Protein AF-A0A9W8HUB6-F1 (afdb_monomer_lite)

pLDDT: mean 90.59, std 8.04, range [47.66, 97.69]

Radius of gyration: 18.08 Å; chains: 1; bounding box: 46×39×50 Å

Structure (mmCIF, N/CA/C/O backbone):
data_AF-A0A9W8HUB6-F1
#
_entry.id   AF-A0A9W8HUB6-F1
#
loop_
_atom_site.group_PDB
_atom_site.id
_atom_site.type_symbol
_atom_site.label_atom_id
_atom_site.label_alt_id
_atom_site.label_comp_id
_atom_site.label_asym_id
_atom_site.label_entity_id
_atom_site.label_seq_id
_atom_site.pdbx_PDB_ins_code
_atom_site.Cartn_x
_atom_site.Cartn_y
_atom_site.Cartn_z
_atom_site.occupancy
_atom_site.B_iso_or_equiv
_atom_site.auth_seq_id
_atom_site.auth_comp_id
_atom_site.auth_asym_id
_atom_site.auth_atom_id
_atom_site.pdbx_PDB_model_num
ATOM 1 N N . TYR A 1 1 ? 7.798 -10.986 16.183 1.00 73.56 1 TYR A N 1
ATOM 2 C CA . TYR A 1 1 ? 7.256 -10.797 14.819 1.00 73.56 1 TYR A CA 1
ATOM 3 C C . TYR A 1 1 ? 7.793 -9.556 14.089 1.00 73.56 1 TYR A C 1
ATOM 5 O O . TYR A 1 1 ? 7.912 -9.627 12.879 1.00 73.56 1 TYR A O 1
ATOM 13 N N . ARG A 1 2 ? 8.156 -8.438 14.753 1.00 76.06 2 ARG A N 1
ATOM 14 C CA . ARG A 1 2 ? 8.557 -7.182 14.063 1.00 76.06 2 ARG A CA 1
ATOM 15 C C . ARG A 1 2 ? 9.687 -7.324 13.027 1.00 76.06 2 ARG A C 1
ATOM 17 O O . ARG A 1 2 ? 9.605 -6.730 11.964 1.00 76.06 2 ARG A O 1
ATOM 24 N N . LYS A 1 3 ? 10.697 -8.165 13.288 1.00 76.62 3 LYS A N 1
ATOM 25 C CA . LYS A 1 3 ? 11.787 -8.468 12.331 1.00 76.62 3 LYS A CA 1
ATOM 26 C C . LYS A 1 3 ? 11.320 -9.206 11.061 1.00 76.62 3 LYS A C 1
ATOM 28 O O . LYS A 1 3 ? 12.060 -9.253 10.089 1.00 76.62 3 LYS A O 1
ATOM 33 N N . LEU A 1 4 ? 10.117 -9.785 11.085 1.00 76.50 4 LEU A N 1
ATOM 34 C CA . LEU A 1 4 ? 9.505 -10.508 9.967 1.00 76.50 4 LEU A CA 1
ATOM 35 C C . LEU A 1 4 ? 8.648 -9.588 9.086 1.00 76.50 4 LEU A C 1
ATOM 37 O O . LEU A 1 4 ? 8.152 -10.029 8.053 1.00 76.50 4 LEU A O 1
ATOM 41 N N . LEU A 1 5 ? 8.432 -8.330 9.494 1.00 81.75 5 LEU A N 1
ATOM 42 C CA . LEU A 1 5 ? 7.586 -7.415 8.740 1.00 81.75 5 LEU A CA 1
ATOM 43 C C . LEU A 1 5 ? 8.321 -6.929 7.483 1.00 81.75 5 LEU A C 1
ATOM 45 O O . LEU A 1 5 ? 9.473 -6.499 7.565 1.00 81.75 5 LEU A O 1
ATOM 49 N N . PRO A 1 6 ? 7.668 -6.979 6.313 1.00 77.75 6 PRO A N 1
ATOM 50 C CA . PRO A 1 6 ? 8.314 -6.692 5.039 1.00 77.75 6 PRO A CA 1
ATOM 51 C C . PRO A 1 6 ? 8.510 -5.176 4.824 1.00 77.75 6 PRO A C 1
ATOM 53 O O . PRO A 1 6 ? 9.382 -4.787 4.048 1.00 77.75 6 PRO A O 1
ATOM 56 N N . SER A 1 7 ? 7.765 -4.328 5.541 1.00 80.88 7 SER A N 1
ATOM 57 C CA . SER A 1 7 ? 7.904 -2.867 5.554 1.00 80.88 7 SER A CA 1
ATOM 58 C C . SER A 1 7 ? 7.674 -2.313 6.965 1.00 80.88 7 SER A C 1
ATOM 60 O O . SER A 1 7 ? 7.075 -2.988 7.806 1.00 80.88 7 SER A O 1
ATOM 62 N N . ARG A 1 8 ? 8.145 -1.087 7.222 1.00 82.69 8 ARG A N 1
ATOM 63 C CA . ARG A 1 8 ? 7.892 -0.364 8.476 1.00 82.69 8 ARG A CA 1
ATOM 64 C C . ARG A 1 8 ? 6.574 0.391 8.357 1.00 82.69 8 ARG A C 1
ATOM 66 O O . ARG A 1 8 ? 6.427 1.221 7.468 1.00 82.69 8 ARG A O 1
ATOM 73 N N . SER A 1 9 ? 5.641 0.113 9.259 1.00 89.12 9 SER A N 1
ATOM 74 C CA . SER A 1 9 ? 4.347 0.792 9.316 1.00 89.12 9 SER A CA 1
ATOM 75 C C . SER A 1 9 ? 3.870 0.830 10.756 1.00 89.12 9 SER A C 1
ATOM 77 O O . SER A 1 9 ? 3.572 -0.208 11.351 1.00 89.12 9 SER A O 1
ATOM 79 N N . THR A 1 10 ? 3.769 2.031 11.320 1.00 87.88 10 THR A N 1
ATOM 80 C CA . THR A 1 10 ? 3.303 2.185 12.703 1.00 87.88 10 THR A CA 1
ATOM 81 C C . THR A 1 10 ? 1.833 1.807 12.836 1.00 87.88 10 THR A C 1
ATOM 83 O O . THR A 1 10 ? 1.423 1.233 13.847 1.00 87.88 10 THR A O 1
ATOM 86 N N . PHE A 1 11 ? 1.049 2.087 11.796 1.00 89.62 11 PHE A N 1
ATOM 87 C CA . PHE A 1 11 ? -0.345 1.701 11.676 1.00 89.62 11 PHE A CA 1
ATOM 88 C C . PHE A 1 11 ? -0.522 0.182 11.714 1.00 89.62 11 PHE A C 1
ATOM 90 O O . PHE A 1 11 ? -1.266 -0.340 12.551 1.00 89.62 11 PHE A O 1
ATOM 97 N N . VAL A 1 12 ? 0.177 -0.537 10.829 1.00 92.19 12 VAL A N 1
ATOM 98 C CA . VAL A 1 12 ? 0.027 -1.990 10.731 1.00 92.19 12 VAL A CA 1
ATOM 99 C C . VAL A 1 12 ? 0.597 -2.681 11.964 1.00 92.19 12 VAL A C 1
ATOM 101 O O . VAL A 1 12 ? -0.049 -3.585 12.487 1.00 92.19 12 VAL A O 1
ATOM 104 N N . GLU A 1 13 ? 1.747 -2.241 12.480 1.00 92.06 13 GLU A N 1
ATOM 105 C CA . GLU A 1 13 ? 2.356 -2.823 13.683 1.00 92.06 13 GLU A CA 1
ATOM 106 C C . GLU A 1 13 ? 1.408 -2.796 14.884 1.00 92.06 13 GLU A C 1
ATOM 108 O O . GLU A 1 13 ? 1.213 -3.824 15.533 1.00 92.06 13 GLU A O 1
ATOM 113 N N . LYS A 1 14 ? 0.755 -1.656 15.144 1.00 90.56 14 LYS A N 1
ATOM 114 C CA . LYS A 1 14 ? -0.224 -1.535 16.235 1.00 90.56 14 LYS A CA 1
ATOM 115 C C . LYS A 1 14 ? -1.428 -2.450 16.036 1.00 90.56 14 LYS A C 1
ATOM 117 O O . LYS A 1 14 ? -1.929 -3.021 17.000 1.00 90.56 14 LYS A O 1
ATOM 122 N N . LYS A 1 15 ? -1.915 -2.588 14.799 1.00 92.12 15 LYS A N 1
ATOM 123 C CA . LYS A 1 15 ? -3.046 -3.475 14.497 1.00 92.12 15 LYS A CA 1
ATOM 124 C C . LYS A 1 15 ? -2.674 -4.947 14.621 1.00 92.12 15 LYS A C 1
ATOM 126 O O . LYS A 1 15 ? -3.447 -5.692 15.207 1.00 92.12 15 LYS A O 1
ATOM 131 N N . ILE A 1 16 ? -1.502 -5.353 14.132 1.00 93.69 16 ILE A N 1
ATOM 132 C CA . ILE A 1 16 ? -0.993 -6.718 14.323 1.00 93.69 16 ILE A CA 1
ATOM 133 C C . ILE A 1 16 ? -0.873 -7.011 15.815 1.00 93.69 16 ILE A C 1
ATOM 135 O O . ILE A 1 16 ? -1.347 -8.048 16.259 1.00 93.69 16 ILE A O 1
ATOM 139 N N . GLN A 1 17 ? -0.295 -6.089 16.591 1.00 92.44 17 GLN A N 1
ATOM 140 C CA . GLN A 1 17 ? -0.172 -6.256 18.034 1.00 92.44 17 GLN A CA 1
ATOM 141 C C . GLN A 1 17 ? -1.533 -6.517 18.694 1.00 92.44 17 GLN A C 1
ATOM 143 O O . GLN A 1 17 ? -1.672 -7.519 19.382 1.00 92.44 17 GLN A O 1
ATOM 148 N N . ARG A 1 18 ? -2.548 -5.697 18.396 1.00 91.88 18 ARG A N 1
ATOM 149 C CA . ARG A 1 18 ? -3.913 -5.904 18.908 1.00 91.88 18 ARG A CA 1
ATOM 150 C C . ARG A 1 18 ? -4.499 -7.254 18.525 1.00 91.88 18 ARG A C 1
ATOM 152 O O . ARG A 1 18 ? -5.070 -7.926 19.367 1.00 91.88 18 ARG A O 1
ATOM 159 N N . VAL A 1 19 ? -4.349 -7.659 17.263 1.00 93.62 19 VAL A N 1
ATOM 160 C CA . VAL A 1 19 ? -4.853 -8.955 16.781 1.00 93.62 19 VAL A CA 1
ATOM 161 C C . VAL A 1 19 ? -4.213 -10.114 17.548 1.00 93.62 19 VAL A C 1
ATOM 163 O O . VAL A 1 19 ? -4.898 -11.080 17.863 1.00 93.62 19 VAL A O 1
ATOM 166 N N . LEU A 1 20 ? -2.918 -10.013 17.856 1.00 92.88 20 LEU A N 1
ATOM 167 C CA . LEU A 1 20 ? -2.175 -11.037 18.594 1.00 92.88 20 LEU A CA 1
ATOM 168 C C . LEU A 1 20 ? -2.447 -11.029 20.106 1.00 92.88 20 LEU A C 1
ATOM 170 O O . LEU A 1 20 ? -2.190 -12.036 20.754 1.00 92.88 20 LEU A O 1
ATOM 174 N N . GLU A 1 21 ? -2.934 -9.919 20.666 1.00 93.69 21 GLU A N 1
ATOM 175 C CA . GLU A 1 21 ? -3.324 -9.808 22.081 1.00 93.69 21 GLU A CA 1
ATOM 176 C C . GLU A 1 21 ? -4.659 -10.516 22.381 1.00 93.69 21 GLU A C 1
ATOM 178 O O . GLU A 1 21 ? -4.946 -10.819 23.537 1.00 93.69 21 GLU A O 1
ATOM 183 N N . HIS A 1 22 ? -5.473 -10.815 21.363 1.00 92.81 22 HIS A N 1
ATOM 184 C CA . HIS A 1 22 ? -6.689 -11.611 21.530 1.00 92.81 22 HIS A CA 1
ATOM 185 C C . HIS A 1 22 ? -6.366 -13.102 21.731 1.00 92.81 22 HIS A C 1
ATOM 187 O O . HIS A 1 22 ? -5.559 -13.664 20.994 1.00 92.81 22 HIS A O 1
ATOM 193 N N . GLU A 1 23 ? -7.081 -13.775 22.644 1.00 91.12 23 GLU A N 1
ATOM 194 C CA . GLU A 1 23 ? -6.945 -15.228 22.890 1.00 91.12 23 GLU A CA 1
ATOM 195 C C . GLU A 1 23 ? -7.109 -16.072 21.616 1.00 91.12 23 GLU A C 1
ATOM 197 O O . GLU A 1 23 ? -6.460 -17.103 21.446 1.00 91.12 23 GLU A O 1
ATOM 202 N N . LYS A 1 24 ? -7.978 -15.620 20.702 1.00 93.56 24 LYS A N 1
ATOM 203 C CA . LYS A 1 24 ? -8.189 -16.206 19.375 1.00 93.56 24 LYS A CA 1
ATOM 204 C C . LYS A 1 24 ? -7.923 -15.143 18.305 1.00 93.56 24 LYS A C 1
ATOM 206 O O . LYS A 1 24 ? -8.837 -14.386 17.972 1.00 93.56 24 LYS A O 1
ATOM 211 N N . PRO A 1 25 ? -6.695 -15.066 17.765 1.00 92.56 25 PRO A N 1
ATOM 212 C CA . PRO A 1 25 ? -6.349 -14.078 16.751 1.00 92.56 25 PRO A CA 1
ATOM 213 C C . PRO A 1 25 ? -7.180 -14.233 15.470 1.00 92.56 25 PRO A C 1
ATOM 215 O O . PRO A 1 25 ? -7.282 -15.328 14.911 1.00 92.56 25 PRO A O 1
ATOM 218 N N . ASP A 1 26 ? -7.717 -13.126 14.949 1.00 94.50 26 ASP A N 1
ATOM 219 C CA . ASP A 1 26 ? -8.364 -13.102 13.632 1.00 94.50 26 ASP A CA 1
ATOM 220 C C . ASP A 1 26 ? -7.307 -13.249 12.521 1.00 94.50 26 ASP A C 1
ATOM 222 O O . ASP A 1 26 ? -6.658 -12.292 12.080 1.00 94.50 26 ASP A O 1
ATOM 226 N N . VAL A 1 27 ? -7.148 -14.483 12.040 1.00 94.44 27 VAL A N 1
ATOM 227 C CA . VAL A 1 27 ? -6.202 -14.837 10.974 1.00 94.44 27 VAL A CA 1
ATOM 228 C C . VAL A 1 27 ? -6.538 -14.133 9.655 1.00 94.44 27 VAL A C 1
ATOM 230 O O . VAL A 1 27 ? -5.633 -13.804 8.886 1.00 94.44 27 VAL A O 1
ATOM 233 N N . VAL A 1 28 ? -7.814 -13.860 9.372 1.00 94.44 28 VAL A N 1
ATOM 234 C CA . VAL A 1 28 ? -8.232 -13.172 8.141 1.00 94.44 28 VAL A CA 1
ATOM 235 C C . VAL A 1 28 ? -7.820 -11.704 8.196 1.00 94.44 28 VAL A C 1
ATOM 237 O O . VAL A 1 28 ? -7.308 -11.155 7.214 1.00 94.44 28 VAL A O 1
ATOM 240 N N . GLN A 1 29 ? -7.994 -11.051 9.345 1.00 94.25 29 GLN A N 1
ATOM 241 C CA . GLN A 1 29 ? -7.474 -9.703 9.567 1.00 94.25 29 GLN A CA 1
ATOM 242 C C . GLN A 1 29 ? -5.944 -9.672 9.500 1.00 94.25 29 GLN A C 1
ATOM 244 O O . GLN A 1 29 ? -5.388 -8.791 8.840 1.00 94.25 29 GLN A O 1
ATOM 249 N N . LEU A 1 30 ? -5.261 -10.661 10.085 1.00 94.25 30 LEU A N 1
ATOM 250 C CA . LEU A 1 30 ? -3.803 -10.766 10.016 1.00 94.25 30 LEU A CA 1
ATOM 251 C C . LEU A 1 30 ? -3.301 -10.923 8.572 1.00 94.25 30 LEU A C 1
ATOM 253 O O . LEU A 1 30 ? -2.368 -10.228 8.172 1.00 94.25 30 LEU A O 1
ATOM 257 N N . ARG A 1 31 ? -3.953 -11.759 7.752 1.00 94.12 31 ARG A N 1
ATOM 258 C CA . ARG A 1 31 ? -3.634 -11.902 6.318 1.00 94.12 31 ARG A CA 1
ATOM 259 C C . ARG A 1 31 ? -3.791 -10.581 5.563 1.00 94.12 31 ARG A C 1
ATOM 261 O O . ARG A 1 31 ? -2.918 -10.234 4.771 1.00 94.12 31 ARG A O 1
ATOM 268 N N . ARG A 1 32 ? -4.855 -9.814 5.835 1.00 95.25 32 ARG A N 1
ATOM 269 C CA . ARG A 1 32 ? -5.058 -8.476 5.243 1.00 95.25 32 ARG A CA 1
ATOM 270 C C . ARG A 1 32 ? -3.952 -7.497 5.640 1.00 95.25 32 ARG A C 1
ATOM 272 O O . ARG A 1 32 ? -3.461 -6.765 4.784 1.00 95.25 32 ARG A O 1
ATOM 279 N N . LEU A 1 33 ? -3.535 -7.509 6.907 1.00 95.25 33 LEU A N 1
ATOM 280 C CA . LEU A 1 33 ? -2.438 -6.676 7.415 1.00 95.25 33 LEU A CA 1
ATOM 281 C C . LEU A 1 33 ? -1.093 -7.041 6.768 1.00 95.25 33 LEU A C 1
ATOM 283 O O . LEU A 1 33 ? -0.350 -6.152 6.358 1.00 95.25 33 LEU A O 1
ATOM 287 N N . LEU A 1 34 ? -0.796 -8.335 6.622 1.00 94.19 34 LEU A N 1
ATOM 288 C CA . LEU A 1 34 ? 0.416 -8.800 5.940 1.00 94.19 34 LEU A CA 1
ATOM 289 C C . LEU A 1 34 ? 0.415 -8.412 4.459 1.00 94.19 34 LEU A C 1
ATOM 291 O O . LEU A 1 34 ? 1.407 -7.880 3.964 1.00 94.19 34 LEU A O 1
ATOM 295 N N . TYR A 1 35 ? -0.711 -8.608 3.770 1.00 95.88 35 TYR A N 1
ATOM 296 C CA . TYR A 1 35 ? -0.849 -8.210 2.371 1.00 95.88 35 TYR A CA 1
ATOM 297 C C . TYR A 1 35 ? -0.659 -6.701 2.178 1.00 95.88 35 TYR A C 1
ATOM 299 O O . TYR A 1 35 ? 0.079 -6.284 1.286 1.00 95.88 35 TYR A O 1
ATOM 307 N N . LEU A 1 36 ? -1.234 -5.882 3.066 1.00 96.25 36 LEU A N 1
ATOM 308 C CA . LEU A 1 36 ? -1.017 -4.436 3.088 1.00 96.25 36 LEU A CA 1
ATOM 309 C C . LEU A 1 36 ? 0.477 -4.086 3.199 1.00 96.25 36 LEU A C 1
ATOM 311 O O . LEU A 1 36 ? 0.961 -3.259 2.428 1.00 96.25 36 LEU A O 1
ATOM 315 N N . LEU A 1 37 ? 1.234 -4.745 4.082 1.00 95.31 37 LEU A N 1
ATOM 316 C CA . LEU A 1 37 ? 2.677 -4.500 4.200 1.00 95.31 37 LEU A CA 1
ATOM 317 C C . LEU A 1 37 ? 3.456 -4.890 2.939 1.00 95.31 37 LEU A C 1
ATOM 319 O O . LEU A 1 37 ? 4.424 -4.207 2.606 1.00 95.31 37 LEU A O 1
ATOM 323 N N . TYR A 1 38 ? 3.055 -5.946 2.226 1.00 96.12 38 TYR A N 1
ATOM 324 C CA . TYR A 1 38 ? 3.683 -6.300 0.949 1.00 96.12 38 TYR A CA 1
ATOM 325 C C . TYR A 1 38 ? 3.422 -5.243 -0.127 1.00 96.12 38 TYR A C 1
ATOM 327 O O . TYR A 1 38 ? 4.356 -4.851 -0.828 1.00 96.12 38 TYR A O 1
ATOM 335 N N . LEU A 1 39 ? 2.201 -4.704 -0.209 1.00 96.62 39 LEU A N 1
ATOM 336 C CA . LEU A 1 39 ? 1.903 -3.587 -1.111 1.00 96.62 39 LEU A CA 1
ATOM 337 C C . LEU A 1 39 ? 2.713 -2.334 -0.746 1.00 96.62 39 LEU A C 1
ATOM 339 O O . LEU A 1 39 ? 3.306 -1.712 -1.623 1.00 96.62 39 LEU A O 1
ATOM 343 N N . MET A 1 40 ? 2.804 -1.996 0.545 1.00 95.44 40 MET A N 1
ATOM 344 C CA . MET A 1 40 ? 3.612 -0.868 1.033 1.00 95.44 40 MET A CA 1
ATOM 345 C C . MET A 1 40 ? 5.117 -1.081 0.852 1.00 95.44 40 MET A C 1
ATOM 347 O O . MET A 1 40 ? 5.875 -0.123 0.767 1.00 95.44 40 MET A O 1
ATOM 351 N N . LYS A 1 41 ? 5.590 -2.326 0.802 1.00 94.94 41 LYS A N 1
ATOM 352 C CA . LYS A 1 41 ? 6.977 -2.609 0.429 1.00 94.94 41 LYS A CA 1
ATOM 353 C C . LYS A 1 41 ? 7.195 -2.371 -1.059 1.00 94.94 41 LYS A C 1
ATOM 355 O O . LYS A 1 41 ? 8.181 -1.750 -1.444 1.00 94.94 41 LYS A O 1
ATOM 360 N N . PHE A 1 42 ? 6.266 -2.836 -1.890 1.00 96.19 42 PHE A N 1
ATOM 361 C CA . PHE A 1 42 ? 6.335 -2.673 -3.338 1.00 96.19 42 PHE A CA 1
ATOM 362 C C . PHE A 1 42 ? 6.338 -1.190 -3.763 1.00 96.19 42 PHE A C 1
ATOM 364 O O . PHE A 1 42 ? 7.046 -0.811 -4.704 1.00 96.19 42 PHE A O 1
ATOM 371 N N . THR A 1 43 ? 5.624 -0.314 -3.039 1.00 94.75 43 THR A N 1
ATOM 372 C CA . THR A 1 43 ? 5.654 1.139 -3.304 1.00 94.75 43 THR A CA 1
ATOM 373 C C . THR A 1 43 ? 7.063 1.723 -3.176 1.00 94.75 43 THR A C 1
ATOM 375 O O . THR A 1 43 ? 7.435 2.549 -4.010 1.00 94.75 43 THR A O 1
ATOM 378 N N . VAL A 1 44 ? 7.862 1.265 -2.206 1.00 93.25 44 VAL A N 1
ATOM 379 C CA . VAL A 1 44 ? 9.203 1.800 -1.905 1.00 93.25 44 VAL A CA 1
ATOM 380 C C . VAL A 1 44 ? 10.356 1.028 -2.554 1.00 93.25 44 VAL A C 1
ATOM 382 O O . VAL A 1 44 ? 11.511 1.420 -2.396 1.00 93.25 44 VAL A O 1
ATOM 385 N N . LEU A 1 45 ? 10.079 -0.054 -3.294 1.00 94.38 45 LEU A N 1
ATOM 386 C CA . LEU A 1 45 ? 11.121 -0.752 -4.052 1.00 94.38 45 LEU A CA 1
ATOM 387 C C . LEU A 1 45 ? 11.802 0.201 -5.044 1.00 94.38 45 LEU A C 1
ATOM 389 O O . LEU A 1 45 ? 11.144 0.993 -5.730 1.00 94.38 45 LEU A O 1
ATOM 393 N N . SER A 1 46 ? 13.132 0.105 -5.104 1.00 93.44 46 SER A N 1
ATOM 394 C CA . SER A 1 46 ? 13.964 0.927 -5.978 1.00 93.44 46 SER A CA 1
ATOM 395 C C . SER A 1 46 ? 13.722 0.595 -7.450 1.00 93.44 46 SER A C 1
ATOM 397 O O . SER A 1 46 ? 13.312 -0.512 -7.790 1.00 93.44 46 SER A O 1
ATOM 399 N N . ARG A 1 47 ? 14.013 1.542 -8.349 1.00 91.25 47 ARG A N 1
ATOM 400 C CA . ARG A 1 47 ? 13.861 1.308 -9.794 1.00 91.25 47 ARG A CA 1
ATOM 401 C C . ARG A 1 47 ? 14.626 0.065 -10.278 1.00 91.25 47 ARG A C 1
ATOM 403 O O . ARG A 1 47 ? 13.978 -0.766 -10.904 1.00 91.25 47 ARG A O 1
ATOM 410 N N . PRO A 1 48 ? 15.910 -0.150 -9.919 1.00 92.69 48 PRO A N 1
ATOM 411 C CA . PRO A 1 48 ? 16.628 -1.353 -10.345 1.00 92.69 48 PRO A CA 1
ATOM 412 C C . PRO A 1 48 ? 15.969 -2.648 -9.863 1.00 92.69 48 PRO A C 1
ATOM 414 O O . PRO A 1 48 ? 15.940 -3.629 -10.586 1.00 92.69 48 PRO A O 1
ATOM 417 N N . ALA A 1 49 ? 15.383 -2.642 -8.659 1.00 94.06 49 ALA A N 1
ATOM 418 C CA . ALA A 1 49 ? 14.667 -3.800 -8.128 1.00 94.06 49 ALA A CA 1
ATOM 419 C C . ALA A 1 49 ? 13.434 -4.185 -8.947 1.00 94.06 49 ALA A C 1
ATOM 421 O O . ALA A 1 49 ? 13.024 -5.332 -8.891 1.00 94.06 49 ALA A O 1
ATOM 422 N N . ILE A 1 50 ? 12.811 -3.224 -9.627 1.00 95.69 50 ILE A N 1
ATOM 423 C CA . ILE A 1 50 ? 11.569 -3.438 -10.370 1.00 95.69 50 ILE A CA 1
ATOM 424 C C . ILE A 1 50 ? 11.863 -3.780 -11.828 1.00 95.69 50 ILE A C 1
ATOM 426 O O . ILE A 1 50 ? 11.072 -4.486 -12.436 1.00 95.69 50 ILE A O 1
ATOM 430 N N . GLN A 1 51 ? 12.991 -3.318 -12.380 1.00 95.56 51 GLN A N 1
ATOM 431 C CA . GLN A 1 51 ? 13.364 -3.549 -13.781 1.00 95.56 51 GLN A CA 1
ATOM 432 C C . GLN A 1 51 ? 13.493 -5.027 -14.146 1.00 95.56 51 GLN A C 1
ATOM 434 O O . GLN A 1 51 ? 13.318 -5.368 -15.315 1.00 95.56 51 GLN A O 1
ATOM 439 N N . ARG A 1 52 ? 13.750 -5.884 -13.155 1.00 94.56 52 ARG A N 1
ATOM 440 C CA . ARG A 1 52 ? 13.803 -7.337 -13.288 1.00 94.56 52 ARG A CA 1
ATOM 441 C C . ARG A 1 52 ? 12.771 -7.978 -12.378 1.00 94.56 52 ARG A C 1
ATOM 443 O O . ARG A 1 52 ? 12.648 -7.618 -11.205 1.00 94.56 52 ARG A O 1
ATOM 450 N N . ARG A 1 53 ? 12.031 -8.939 -12.924 1.00 94.00 53 ARG A N 1
ATOM 451 C CA . ARG A 1 53 ? 10.973 -9.646 -12.199 1.00 94.00 53 ARG A CA 1
ATOM 452 C C . ARG A 1 53 ? 11.557 -10.415 -11.019 1.00 94.00 53 ARG A C 1
ATOM 454 O O . ARG A 1 53 ? 11.069 -10.288 -9.902 1.00 94.00 53 ARG A O 1
ATOM 461 N N . GLU A 1 54 ? 12.630 -11.150 -11.253 1.00 93.94 54 GLU A N 1
ATOM 462 C CA . GLU A 1 54 ? 13.294 -12.021 -10.286 1.00 93.94 54 GLU A CA 1
ATOM 463 C C . GLU A 1 54 ? 13.794 -11.211 -9.081 1.00 93.94 54 GLU A C 1
ATOM 465 O O . GLU A 1 54 ? 13.437 -11.517 -7.941 1.00 93.94 54 GLU A O 1
ATOM 470 N N . ASP A 1 55 ? 14.494 -10.099 -9.339 1.00 94.44 55 ASP A N 1
ATOM 471 C CA . ASP A 1 55 ? 14.965 -9.172 -8.302 1.00 94.44 55 ASP A CA 1
ATOM 472 C C . ASP A 1 55 ? 13.803 -8.614 -7.470 1.00 94.44 55 ASP A C 1
ATOM 474 O O . ASP A 1 55 ? 13.913 -8.447 -6.249 1.00 94.44 55 ASP A O 1
ATOM 478 N N . CYS A 1 56 ? 12.679 -8.296 -8.120 1.00 94.56 56 CYS A N 1
ATOM 479 C CA . CYS A 1 56 ? 11.502 -7.777 -7.438 1.00 94.56 56 CYS A CA 1
ATOM 480 C C . CYS A 1 56 ? 10.886 -8.831 -6.513 1.00 94.56 56 CYS A C 1
ATOM 482 O O . CYS A 1 56 ? 10.562 -8.533 -5.357 1.00 94.56 56 CYS A O 1
ATOM 484 N N . LEU A 1 57 ? 10.716 -10.053 -7.019 1.00 94.75 57 LEU A N 1
ATOM 485 C CA . LEU A 1 57 ? 10.138 -11.181 -6.294 1.00 94.75 57 LEU A CA 1
ATOM 486 C C . LEU A 1 57 ? 10.972 -11.526 -5.057 1.00 94.75 57 LEU A C 1
ATOM 488 O O . LEU A 1 57 ? 10.427 -11.624 -3.953 1.00 94.75 57 LEU A O 1
ATOM 492 N N . GLU A 1 58 ? 12.293 -11.609 -5.217 1.00 93.94 58 GLU A N 1
ATOM 493 C CA . GLU A 1 58 ? 13.223 -11.855 -4.115 1.00 93.94 58 GLU A CA 1
ATOM 494 C C . GLU A 1 58 ? 13.140 -10.739 -3.063 1.00 93.94 58 GLU A C 1
ATOM 496 O O . GLU A 1 58 ? 13.001 -10.985 -1.856 1.00 93.94 58 GLU A O 1
ATOM 501 N N . LYS A 1 59 ? 13.146 -9.478 -3.512 1.00 93.75 59 LYS A N 1
ATOM 502 C CA . LYS A 1 59 ? 13.104 -8.326 -2.607 1.00 93.75 59 LYS A CA 1
ATOM 503 C C . LYS A 1 59 ? 11.802 -8.232 -1.839 1.00 93.75 59 LYS A C 1
ATOM 505 O O . LYS A 1 59 ? 11.850 -7.751 -0.706 1.00 93.75 59 LYS A O 1
ATOM 510 N N . LEU A 1 60 ? 10.666 -8.698 -2.365 1.00 92.12 60 LEU A N 1
ATOM 511 C CA . LEU A 1 60 ? 9.395 -8.692 -1.632 1.00 92.12 60 LEU A CA 1
ATOM 512 C C . LEU A 1 60 ? 9.435 -9.571 -0.373 1.00 92.12 60 LEU A C 1
ATOM 514 O O . LEU A 1 60 ? 8.858 -9.167 0.643 1.00 92.12 60 LEU A O 1
ATOM 518 N N . ARG A 1 61 ? 10.234 -10.650 -0.364 1.00 89.06 61 ARG A N 1
ATOM 519 C CA . ARG A 1 61 ? 10.384 -11.586 0.770 1.00 89.06 61 ARG A CA 1
ATOM 520 C C . ARG A 1 61 ? 9.034 -12.142 1.254 1.00 89.06 61 ARG A C 1
ATOM 522 O O . ARG A 1 61 ? 8.696 -12.045 2.435 1.00 89.06 61 ARG A O 1
ATOM 529 N N . CYS A 1 62 ? 8.242 -12.674 0.328 1.00 90.06 62 CYS A N 1
ATOM 530 C CA . CYS A 1 62 ? 6.978 -13.365 0.595 1.00 90.06 62 CYS A CA 1
ATOM 531 C C . CYS A 1 62 ? 6.893 -14.659 -0.215 1.00 90.06 62 CYS A C 1
ATOM 533 O O . CYS A 1 62 ? 7.859 -15.019 -0.884 1.00 90.06 62 CYS A O 1
ATOM 535 N N . SER A 1 63 ? 5.756 -15.361 -0.159 1.00 93.00 63 SER A N 1
ATOM 536 C CA . SER A 1 63 ? 5.572 -16.523 -1.030 1.00 93.00 63 SER A CA 1
ATOM 537 C C . SER A 1 63 ? 5.677 -16.103 -2.510 1.00 93.00 63 SER A C 1
ATOM 539 O O . SER A 1 63 ? 5.249 -14.985 -2.848 1.00 93.00 63 SER A O 1
ATOM 541 N N . PRO A 1 64 ? 6.238 -16.956 -3.387 1.00 93.88 64 PRO A N 1
ATOM 542 C CA . PRO A 1 64 ? 6.391 -16.653 -4.808 1.00 93.88 64 PRO A CA 1
ATOM 543 C C . PRO A 1 64 ? 5.071 -16.265 -5.475 1.00 93.88 64 PRO A C 1
ATOM 545 O O . PRO A 1 64 ? 5.039 -15.331 -6.267 1.00 93.88 64 PRO A O 1
ATOM 548 N N . GLU A 1 65 ? 3.964 -16.901 -5.095 1.00 95.19 65 GLU A N 1
ATOM 549 C CA . GLU A 1 65 ? 2.637 -16.657 -5.668 1.00 95.19 65 GLU A CA 1
ATOM 550 C C . GLU A 1 65 ? 2.134 -15.249 -5.332 1.00 95.19 65 GLU A C 1
ATOM 552 O O . GLU A 1 65 ? 1.595 -14.550 -6.190 1.00 95.19 65 GLU A O 1
ATOM 557 N N . VAL A 1 66 ? 2.339 -14.797 -4.090 1.00 95.44 66 VAL A N 1
ATOM 558 C CA . VAL A 1 66 ? 1.962 -13.440 -3.667 1.00 95.44 66 VAL A CA 1
ATOM 559 C C . VAL A 1 66 ? 2.858 -12.403 -4.338 1.00 95.44 66 VAL A C 1
ATOM 561 O O . VAL A 1 66 ? 2.350 -11.391 -4.823 1.00 95.44 66 VAL A O 1
ATOM 564 N N . ALA A 1 67 ? 4.170 -12.653 -4.395 1.00 96.12 67 ALA A N 1
ATOM 565 C CA . ALA A 1 67 ? 5.122 -11.753 -5.040 1.00 96.12 67 ALA A CA 1
ATOM 566 C C . ALA A 1 67 ? 4.788 -11.576 -6.524 1.00 96.12 67 ALA A C 1
ATOM 568 O O . ALA A 1 67 ? 4.664 -10.448 -7.006 1.00 96.12 67 ALA A O 1
ATOM 569 N N . GLN A 1 68 ? 4.557 -12.697 -7.206 1.00 96.31 68 GLN A N 1
ATOM 570 C CA . GLN A 1 68 ? 4.164 -12.755 -8.602 1.00 96.31 68 GLN A CA 1
ATOM 571 C C . GLN A 1 68 ? 2.884 -11.962 -8.853 1.00 96.31 68 GLN A C 1
ATOM 573 O O . GLN A 1 68 ? 2.842 -11.074 -9.698 1.00 96.31 68 GLN A O 1
ATOM 578 N N . ALA A 1 69 ? 1.852 -12.218 -8.051 1.00 97.12 69 ALA A N 1
ATOM 579 C CA . ALA A 1 69 ? 0.557 -11.585 -8.227 1.00 97.12 69 ALA A CA 1
ATOM 580 C C . ALA A 1 69 ? 0.550 -10.080 -7.891 1.00 97.12 69 ALA A C 1
ATOM 582 O O . ALA A 1 69 ? -0.345 -9.358 -8.338 1.00 97.12 69 ALA A O 1
ATOM 583 N N . ILE A 1 70 ? 1.494 -9.600 -7.073 1.00 97.50 70 ILE A N 1
ATOM 584 C CA . ILE A 1 70 ? 1.731 -8.164 -6.860 1.00 97.50 70 ILE A CA 1
ATOM 585 C C . ILE A 1 70 ? 2.448 -7.578 -8.078 1.00 97.50 70 ILE A C 1
ATOM 587 O O . ILE A 1 70 ? 2.004 -6.556 -8.600 1.00 97.50 70 ILE A O 1
ATOM 591 N N . PHE A 1 71 ? 3.513 -8.233 -8.546 1.00 97.12 71 PHE A N 1
ATOM 592 C CA . PHE A 1 71 ? 4.286 -7.788 -9.703 1.00 97.12 71 PHE A CA 1
ATOM 593 C C . PHE A 1 71 ? 3.401 -7.644 -10.946 1.00 97.12 71 PHE A C 1
ATOM 595 O O . PHE A 1 71 ? 3.305 -6.551 -11.493 1.00 97.12 71 PHE A O 1
ATOM 602 N N . ASP A 1 72 ? 2.649 -8.685 -11.306 1.00 96.50 72 ASP A N 1
ATOM 603 C CA . ASP A 1 72 ? 1.815 -8.700 -12.518 1.00 96.50 72 ASP A CA 1
ATOM 604 C C . ASP A 1 72 ? 0.702 -7.644 -12.517 1.00 96.50 72 ASP A C 1
ATOM 606 O O . ASP A 1 72 ? 0.233 -7.217 -13.568 1.00 96.50 72 ASP A O 1
ATOM 610 N N . ARG A 1 73 ? 0.243 -7.213 -11.335 1.00 96.75 73 ARG A N 1
ATOM 611 C CA . ARG A 1 73 ? -0.832 -6.213 -11.214 1.00 96.75 73 ARG A CA 1
ATOM 612 C C . ARG A 1 73 ? -0.339 -4.772 -11.226 1.00 96.75 73 ARG A C 1
ATOM 614 O O . ARG A 1 73 ? -1.112 -3.869 -11.583 1.00 96.75 73 ARG A O 1
ATOM 621 N N . PHE A 1 74 ? 0.885 -4.545 -10.751 1.00 97.62 74 PHE A N 1
ATOM 622 C CA . PHE A 1 74 ? 1.380 -3.208 -10.417 1.00 97.62 74 PHE A CA 1
ATOM 623 C C . PHE A 1 74 ? 2.705 -2.833 -11.102 1.00 97.62 74 PHE A C 1
ATOM 625 O O . PHE A 1 74 ? 3.126 -1.679 -10.980 1.00 97.62 74 PHE A O 1
ATOM 632 N N . ALA A 1 75 ? 3.327 -3.745 -11.847 1.00 97.00 75 ALA A N 1
ATOM 633 C CA . ALA A 1 75 ? 4.414 -3.464 -12.778 1.00 97.00 75 ALA A CA 1
ATOM 634 C C . ALA A 1 75 ? 3.939 -3.636 -14.227 1.00 97.00 75 ALA A C 1
ATOM 636 O O . ALA A 1 75 ? 3.065 -4.446 -14.521 1.00 97.00 75 ALA A O 1
ATOM 637 N N . GLU A 1 76 ? 4.530 -2.868 -15.135 1.00 96.38 76 GLU A N 1
ATOM 638 C CA . GLU A 1 76 ? 4.274 -2.943 -16.573 1.00 96.38 76 GLU A CA 1
ATOM 639 C C . GLU A 1 76 ? 5.600 -3.062 -17.324 1.00 96.38 76 GLU A C 1
ATOM 641 O O . GLU A 1 76 ? 6.605 -2.457 -16.937 1.00 96.38 76 GLU A O 1
ATOM 646 N N . CYS A 1 77 ? 5.599 -3.858 -18.394 1.00 95.81 77 CYS A N 1
ATOM 647 C CA . CYS A 1 77 ? 6.741 -3.981 -19.290 1.00 95.81 77 CYS A CA 1
ATOM 648 C C . CYS A 1 77 ? 6.922 -2.679 -20.077 1.00 95.81 77 CYS A C 1
ATOM 650 O O . CYS A 1 77 ? 5.970 -2.136 -20.641 1.00 95.81 77 CYS A O 1
ATOM 652 N N . VAL A 1 78 ? 8.155 -2.192 -20.151 1.00 94.56 78 VAL A N 1
ATOM 653 C CA . VAL A 1 78 ? 8.525 -1.025 -20.947 1.00 94.56 78 VAL A CA 1
ATOM 654 C C . VAL A 1 78 ? 8.797 -1.496 -22.371 1.00 94.56 78 VAL A C 1
ATOM 656 O O . VAL A 1 78 ? 9.795 -2.162 -22.639 1.00 94.56 78 VAL A O 1
ATOM 659 N N . ALA A 1 79 ? 7.885 -1.178 -23.290 1.00 92.19 79 ALA A N 1
ATOM 660 C CA . ALA A 1 79 ? 7.992 -1.598 -24.684 1.00 92.19 79 ALA A CA 1
ATOM 661 C C . ALA A 1 79 ? 9.328 -1.155 -25.310 1.00 92.19 79 ALA A C 1
ATOM 663 O O . ALA A 1 79 ? 9.755 -0.011 -25.149 1.00 92.19 79 ALA A O 1
ATOM 664 N N . GLY A 1 80 ? 9.993 -2.078 -26.010 1.00 91.81 80 GLY A N 1
ATOM 665 C CA . GLY A 1 80 ? 11.274 -1.829 -26.681 1.00 91.81 80 GLY A CA 1
ATOM 666 C C . GLY A 1 80 ? 12.487 -1.690 -25.755 1.00 91.81 80 GLY A C 1
ATOM 667 O O . GLY A 1 80 ? 13.588 -1.475 -26.248 1.00 91.81 80 GLY A O 1
ATOM 668 N N . SER A 1 81 ? 12.317 -1.817 -24.434 1.00 94.19 81 SER A N 1
ATOM 669 C CA . SER A 1 81 ? 13.423 -1.778 -23.473 1.00 94.19 81 SER A CA 1
ATOM 670 C C . SER A 1 81 ? 13.778 -3.181 -22.993 1.00 94.19 81 SER A C 1
ATOM 672 O O . SER A 1 81 ? 12.924 -3.913 -22.489 1.00 94.19 81 SER A O 1
ATOM 674 N N . VAL A 1 82 ? 15.058 -3.527 -23.107 1.00 95.62 82 VAL A N 1
ATOM 675 C CA . VAL A 1 82 ? 15.619 -4.801 -22.647 1.00 95.62 82 VAL A CA 1
ATOM 676 C C . VAL A 1 82 ? 16.788 -4.556 -21.699 1.00 95.62 82 VAL A C 1
ATOM 678 O O . VAL A 1 82 ? 17.522 -3.575 -21.829 1.00 95.62 82 VAL A O 1
ATOM 681 N N . ASN A 1 83 ? 16.936 -5.438 -20.718 1.00 92.12 83 ASN A N 1
ATOM 682 C CA . ASN A 1 83 ? 18.119 -5.503 -19.873 1.00 92.12 83 ASN A CA 1
ATOM 683 C C . ASN A 1 83 ? 19.323 -6.012 -20.700 1.00 92.12 83 ASN A C 1
ATOM 685 O O . ASN A 1 83 ? 19.128 -6.587 -21.774 1.00 92.12 83 ASN A O 1
ATOM 689 N N . PRO A 1 84 ? 20.572 -5.864 -20.212 1.00 92.62 84 PRO A N 1
ATOM 690 C CA . PRO A 1 84 ? 21.766 -6.350 -20.920 1.00 92.62 84 PRO A CA 1
ATOM 691 C C . PRO A 1 84 ? 21.763 -7.855 -21.241 1.00 92.62 84 PRO A C 1
ATOM 693 O O . PRO A 1 84 ? 22.449 -8.294 -22.154 1.00 92.62 84 PRO A O 1
ATOM 696 N N . ASP A 1 85 ? 20.989 -8.635 -20.488 1.00 92.44 85 ASP A N 1
ATOM 697 C CA . ASP A 1 85 ? 20.790 -10.081 -20.648 1.00 92.44 85 ASP A CA 1
ATOM 698 C C . ASP A 1 85 ? 19.654 -10.440 -21.633 1.00 92.44 85 ASP A C 1
ATOM 700 O O . ASP A 1 85 ? 19.316 -11.611 -21.787 1.00 92.44 85 ASP A O 1
ATOM 704 N N . GLY A 1 86 ? 19.050 -9.448 -22.297 1.00 93.00 86 GLY A N 1
ATOM 705 C CA . GLY A 1 86 ? 17.949 -9.631 -23.245 1.00 93.00 86 GLY A CA 1
ATOM 706 C C . GLY A 1 86 ? 16.566 -9.783 -22.603 1.00 93.00 86 GLY A C 1
ATOM 707 O O . GLY A 1 86 ? 15.575 -9.897 -23.325 1.00 93.00 86 GLY A O 1
ATOM 708 N N . THR A 1 87 ? 16.457 -9.759 -21.270 1.00 93.31 87 THR A N 1
ATOM 709 C CA . THR A 1 87 ? 15.157 -9.853 -20.586 1.00 93.31 87 THR A CA 1
ATOM 710 C C . THR A 1 87 ? 14.366 -8.538 -20.663 1.00 93.31 87 THR A C 1
ATOM 712 O O . THR A 1 87 ? 14.966 -7.463 -20.761 1.00 93.31 87 THR A O 1
ATOM 715 N N . PRO A 1 88 ? 13.020 -8.570 -20.598 1.00 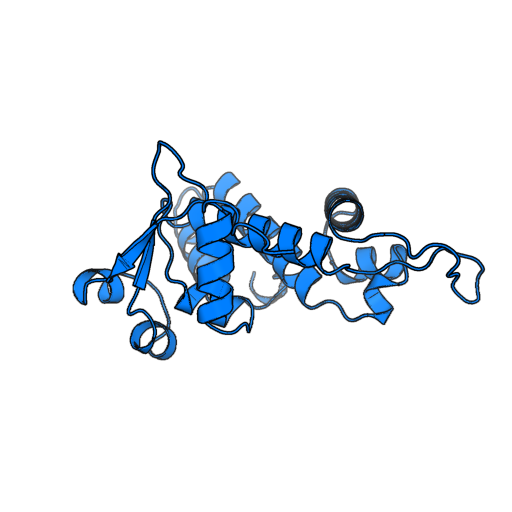95.19 88 PRO A N 1
ATOM 716 C CA . PRO A 1 88 ? 12.211 -7.353 -20.632 1.00 95.19 88 PRO A CA 1
ATOM 717 C C . PRO A 1 88 ? 12.455 -6.447 -19.418 1.00 95.19 88 PRO A C 1
ATOM 719 O O . PRO A 1 88 ? 12.605 -6.929 -18.295 1.00 95.19 88 PRO A O 1
ATOM 722 N N . VAL A 1 89 ? 12.428 -5.129 -19.631 1.00 96.75 89 VAL A N 1
ATOM 723 C CA . VAL A 1 89 ? 12.501 -4.134 -18.549 1.00 96.75 89 VAL A CA 1
ATOM 724 C C . VAL A 1 89 ? 11.104 -3.812 -18.037 1.00 96.75 89 VAL A C 1
ATOM 726 O O . VAL A 1 89 ? 10.208 -3.511 -18.822 1.00 96.75 89 VAL A O 1
ATOM 729 N N . TYR A 1 90 ? 10.928 -3.784 -16.718 1.00 97.31 90 TYR A N 1
ATOM 730 C CA . TYR A 1 90 ? 9.658 -3.420 -16.084 1.00 97.31 90 TYR A CA 1
ATOM 731 C C . TYR A 1 90 ? 9.740 -2.105 -15.302 1.00 97.31 90 TYR A C 1
ATOM 733 O O . TYR A 1 90 ? 10.806 -1.652 -14.879 1.00 97.31 90 TYR A O 1
ATOM 741 N N . THR A 1 91 ? 8.591 -1.46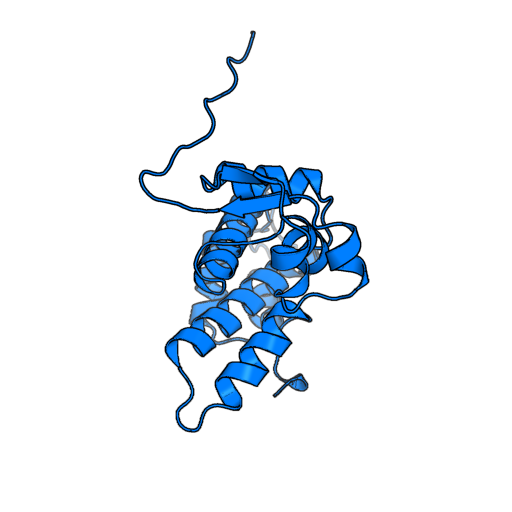6 -15.095 1.00 96.75 91 THR A N 1
ATOM 742 C CA . THR A 1 91 ? 8.481 -0.236 -14.304 1.00 96.75 91 THR A CA 1
ATOM 743 C C . THR A 1 91 ? 7.125 -0.116 -13.610 1.00 96.75 91 THR A C 1
ATOM 745 O O . THR A 1 91 ? 6.173 -0.822 -13.941 1.00 96.75 91 THR A O 1
ATOM 748 N N . LYS A 1 92 ? 7.022 0.819 -12.660 1.00 95.81 92 LYS A N 1
ATOM 749 C CA . LYS A 1 92 ? 5.738 1.300 -12.135 1.00 95.81 92 LYS A CA 1
ATOM 750 C C . LYS A 1 92 ? 5.350 2.548 -12.923 1.00 95.81 92 LYS A C 1
ATOM 752 O O . LYS A 1 92 ? 5.994 3.588 -12.788 1.00 95.81 92 LYS A O 1
ATOM 757 N N . THR A 1 93 ? 4.336 2.453 -13.775 1.00 94.81 93 THR A N 1
ATOM 758 C CA . THR A 1 93 ? 3.818 3.629 -14.480 1.00 94.81 93 THR A CA 1
ATOM 759 C C . THR A 1 93 ? 2.965 4.473 -13.528 1.00 94.81 93 THR A C 1
ATOM 761 O O . THR A 1 93 ? 2.455 3.961 -12.528 1.00 94.81 93 THR A O 1
ATOM 764 N N . PRO A 1 94 ? 2.730 5.766 -13.815 1.00 94.56 94 PRO A N 1
ATOM 765 C CA . PRO A 1 94 ? 1.868 6.594 -12.966 1.00 94.56 94 PRO A CA 1
ATOM 766 C C . PRO A 1 94 ? 0.463 6.001 -12.750 1.00 94.56 94 PRO A C 1
ATOM 768 O O . PRO A 1 94 ? -0.155 6.198 -11.696 1.00 94.56 94 PRO A O 1
ATOM 771 N N . ALA A 1 95 ? -0.038 5.252 -13.739 1.00 94.19 95 ALA A N 1
ATOM 772 C CA . ALA A 1 95 ? -1.306 4.542 -13.662 1.00 94.19 95 ALA A CA 1
ATOM 773 C C . ALA A 1 95 ? -1.239 3.358 -12.684 1.00 94.19 95 ALA A C 1
ATOM 775 O O . ALA A 1 95 ? -2.110 3.250 -11.814 1.00 94.19 95 ALA A O 1
ATOM 776 N N . THR A 1 96 ? -0.208 2.506 -12.765 1.00 95.75 96 THR A N 1
ATOM 777 C CA . THR A 1 96 ? -0.063 1.375 -11.833 1.00 95.75 96 THR A CA 1
ATOM 778 C C . THR A 1 96 ? 0.250 1.828 -10.413 1.00 95.75 96 THR A C 1
ATOM 780 O O . THR A 1 96 ? -0.303 1.263 -9.470 1.00 95.75 96 THR A O 1
ATOM 783 N N . GLU A 1 97 ? 1.037 2.893 -10.236 1.00 95.25 97 GLU A N 1
ATOM 784 C CA . GLU A 1 97 ? 1.279 3.500 -8.922 1.00 95.25 97 GLU A CA 1
ATOM 785 C C . GLU A 1 97 ? -0.018 4.014 -8.296 1.00 95.25 97 GLU A C 1
ATOM 787 O O . GLU A 1 97 ? -0.300 3.757 -7.124 1.00 95.25 97 GLU A O 1
ATOM 792 N N . SER A 1 98 ? -0.850 4.705 -9.080 1.00 95.56 98 SER A N 1
ATOM 793 C CA . SER A 1 98 ? -2.147 5.185 -8.599 1.00 95.56 98 SER A CA 1
ATOM 794 C C . SER A 1 98 ? -3.078 4.024 -8.249 1.00 95.56 98 SER A C 1
ATOM 796 O O . SER A 1 98 ? -3.719 4.050 -7.198 1.00 95.56 98 SER A O 1
ATOM 798 N N . ARG A 1 99 ? -3.110 2.972 -9.078 1.00 96.81 99 ARG A N 1
ATOM 799 C CA . ARG A 1 99 ? -3.880 1.746 -8.818 1.00 96.81 99 ARG A CA 1
ATOM 800 C C . ARG A 1 99 ? -3.435 1.067 -7.520 1.00 96.81 99 ARG A C 1
ATOM 802 O O . ARG A 1 99 ? -4.290 0.684 -6.720 1.00 96.81 99 ARG A O 1
ATOM 809 N N . LEU A 1 100 ? -2.128 0.943 -7.302 1.00 97.56 100 LEU A N 1
ATOM 810 C CA . LEU A 1 100 ? -1.525 0.371 -6.097 1.00 97.56 100 LEU A CA 1
ATOM 811 C C . LEU A 1 100 ? -1.917 1.156 -4.843 1.00 97.56 100 LEU A C 1
ATOM 813 O O . LEU A 1 100 ? -2.383 0.570 -3.865 1.00 97.56 100 LEU A O 1
ATOM 817 N N . ILE A 1 101 ? -1.786 2.484 -4.881 1.00 97.12 101 ILE A N 1
ATOM 818 C CA . ILE A 1 101 ? -2.139 3.335 -3.739 1.00 97.12 101 ILE A CA 1
ATOM 819 C C . ILE A 1 101 ? -3.642 3.253 -3.444 1.00 97.12 101 ILE A C 1
ATOM 821 O O . ILE A 1 101 ? -4.023 3.166 -2.278 1.00 97.12 101 ILE A O 1
ATOM 825 N N . CYS A 1 102 ? -4.505 3.198 -4.462 1.00 96.88 102 CYS A N 1
ATOM 826 C CA . CYS A 1 102 ? -5.939 2.984 -4.255 1.00 96.88 102 CYS A CA 1
ATOM 827 C C . CYS A 1 102 ? -6.239 1.635 -3.572 1.00 96.88 102 CYS A C 1
ATOM 829 O O . CYS A 1 102 ? -7.077 1.594 -2.673 1.00 96.88 102 CYS A O 1
ATOM 831 N N . HIS A 1 103 ? -5.533 0.551 -3.924 1.00 97.69 103 HIS A N 1
ATOM 832 C CA . HIS A 1 103 ? -5.675 -0.738 -3.227 1.00 97.69 103 HIS A CA 1
ATOM 833 C C . HIS A 1 103 ? -5.258 -0.636 -1.755 1.00 97.69 103 HIS A C 1
ATOM 835 O O . HIS A 1 103 ? -5.970 -1.127 -0.877 1.00 97.69 103 HIS A O 1
ATOM 841 N N . ILE A 1 104 ? -4.148 0.053 -1.475 1.00 97.56 104 ILE A N 1
ATOM 842 C CA . ILE A 1 104 ? -3.696 0.333 -0.106 1.00 97.56 104 ILE A CA 1
ATOM 843 C C . ILE A 1 104 ? -4.767 1.113 0.672 1.00 97.56 104 ILE A C 1
ATOM 845 O O . ILE A 1 104 ? -5.096 0.731 1.795 1.00 97.56 104 ILE A O 1
ATOM 849 N N . CYS A 1 105 ? -5.363 2.147 0.066 1.00 97.00 105 CYS A N 1
ATOM 850 C CA . CYS A 1 105 ? -6.438 2.927 0.685 1.00 97.00 105 CYS A CA 1
ATOM 851 C C . CYS A 1 105 ? -7.622 2.035 1.077 1.00 97.00 105 CYS A C 1
ATOM 853 O O . CYS A 1 105 ? -8.078 2.089 2.216 1.00 97.00 105 CYS A O 1
ATOM 855 N N . VAL A 1 106 ? -8.101 1.187 0.162 1.00 96.62 106 VAL A N 1
ATOM 856 C CA . VAL A 1 106 ? -9.241 0.291 0.421 1.00 96.62 106 VAL A CA 1
ATOM 857 C C . VAL A 1 106 ? -8.926 -0.717 1.528 1.00 96.62 106 VAL A C 1
ATOM 859 O O . VAL A 1 106 ? -9.756 -0.930 2.413 1.00 96.62 106 VAL A O 1
ATOM 862 N N . LEU A 1 107 ? -7.722 -1.296 1.543 1.00 96.38 107 LEU A N 1
ATOM 863 C CA . LEU A 1 107 ? -7.310 -2.209 2.612 1.00 96.38 107 LEU A CA 1
ATOM 864 C C . LEU A 1 107 ? -7.267 -1.503 3.965 1.00 96.38 107 LEU A C 1
ATOM 866 O O . LEU A 1 107 ? -7.873 -1.986 4.921 1.00 96.38 107 LEU A O 1
ATOM 870 N N . MET A 1 108 ? -6.612 -0.345 4.048 1.00 95.56 108 MET A N 1
ATOM 871 C CA . MET A 1 108 ? -6.553 0.433 5.284 1.00 95.56 108 MET A CA 1
ATOM 872 C C . MET A 1 108 ? -7.956 0.876 5.749 1.00 95.56 108 MET A C 1
ATOM 874 O O . MET A 1 108 ? -8.231 0.816 6.946 1.00 95.56 108 MET A O 1
ATOM 878 N N . LEU A 1 109 ? -8.871 1.236 4.833 1.00 95.38 109 LEU A N 1
ATOM 879 C CA . LEU A 1 109 ? -10.278 1.533 5.155 1.00 95.38 109 LEU A CA 1
ATOM 880 C C . LEU A 1 109 ? -10.971 0.312 5.765 1.00 95.38 109 LEU A C 1
ATOM 882 O O . LEU A 1 109 ? -11.577 0.420 6.829 1.00 95.38 109 LEU A O 1
ATOM 886 N N . SER A 1 110 ? -10.843 -0.858 5.133 1.00 95.00 110 SER A N 1
ATOM 887 C CA . SER A 1 110 ? -11.458 -2.099 5.624 1.00 95.00 110 SER A CA 1
ATOM 888 C C . SER A 1 110 ? -10.955 -2.500 7.017 1.00 95.00 110 SER A C 1
ATOM 890 O O . SER A 1 110 ? -11.681 -3.116 7.792 1.00 95.00 110 SER A O 1
ATOM 892 N N . LEU A 1 111 ? -9.722 -2.111 7.359 1.00 93.38 111 LEU A N 1
ATOM 893 C CA . LEU A 1 111 ? -9.104 -2.355 8.662 1.00 93.38 111 LEU A CA 1
ATOM 894 C C . LEU A 1 111 ? -9.506 -1.322 9.728 1.00 93.38 111 LEU A C 1
ATOM 896 O O . LEU A 1 111 ? -9.225 -1.545 10.907 1.00 93.38 111 LEU A O 1
ATOM 900 N N . ASN A 1 112 ? -10.129 -0.207 9.339 1.00 91.31 112 ASN A N 1
ATOM 901 C CA . ASN A 1 112 ? -10.543 0.902 10.205 1.00 91.31 112 ASN A CA 1
ATOM 902 C C . ASN A 1 112 ? -12.065 1.148 10.161 1.00 91.31 112 ASN A C 1
ATOM 904 O O . ASN A 1 112 ? -12.516 2.285 10.293 1.00 91.31 112 ASN A O 1
ATOM 908 N N . ASN A 1 113 ? -12.873 0.104 9.953 1.00 91.88 113 ASN A N 1
ATOM 909 C CA . ASN A 1 113 ? -14.336 0.230 9.881 1.00 91.88 113 ASN A CA 1
ATOM 910 C C . ASN A 1 113 ? -14.790 1.296 8.866 1.00 91.88 113 ASN A C 1
ATOM 912 O O . ASN A 1 113 ? -15.724 2.054 9.117 1.00 91.88 113 ASN A O 1
ATOM 916 N N . TRP A 1 114 ? -14.100 1.361 7.724 1.00 94.94 114 TRP A N 1
ATOM 917 C CA . TRP A 1 114 ? -14.397 2.255 6.601 1.00 94.94 114 TRP A CA 1
ATOM 918 C C . TRP A 1 114 ? -14.222 3.755 6.892 1.00 94.94 114 TRP A C 1
ATOM 920 O O . TRP A 1 114 ? -14.715 4.595 6.135 1.00 94.94 114 TRP A O 1
ATOM 930 N N . ILE A 1 115 ? -13.469 4.095 7.944 1.00 92.75 115 ILE A N 1
ATOM 931 C CA . ILE A 1 115 ? -13.068 5.462 8.304 1.00 92.75 115 ILE A CA 1
ATOM 932 C C . ILE A 1 115 ? -11.543 5.570 8.251 1.00 92.75 115 ILE A C 1
ATOM 934 O O . ILE A 1 115 ? -10.832 4.678 8.698 1.00 92.75 115 ILE A O 1
ATOM 938 N N . MET A 1 116 ? -10.998 6.664 7.731 1.00 92.25 116 MET A N 1
ATOM 939 C CA . MET A 1 116 ? -9.554 6.919 7.771 1.00 92.25 116 MET A CA 1
ATOM 940 C C . MET A 1 116 ? -9.256 8.406 7.781 1.00 92.25 116 MET A C 1
ATOM 942 O O . MET A 1 116 ? -10.030 9.205 7.274 1.00 92.25 116 MET A O 1
ATOM 946 N N . TYR A 1 117 ? -8.104 8.791 8.308 1.00 92.62 117 TYR A N 1
ATOM 947 C CA . TYR A 1 117 ? -7.651 10.174 8.296 1.00 92.62 117 TYR A CA 1
ATOM 948 C C . TYR A 1 117 ? -6.610 10.339 7.188 1.00 92.62 117 TYR A C 1
ATOM 950 O O . TYR A 1 117 ? -5.629 9.591 7.177 1.00 92.62 117 TYR A O 1
ATOM 958 N N . PRO A 1 118 ? -6.756 11.318 6.275 1.00 94.56 118 PRO A N 1
ATOM 959 C CA . PRO A 1 118 ? -5.765 11.567 5.228 1.00 94.56 118 PRO A CA 1
ATOM 960 C C . PRO A 1 118 ? -4.346 11.773 5.774 1.00 94.56 118 PRO A C 1
ATOM 962 O O . PRO A 1 118 ? -3.383 11.363 5.134 1.00 94.56 118 PRO A O 1
ATOM 965 N N . ALA A 1 119 ? -4.217 12.338 6.980 1.00 92.50 119 ALA A N 1
ATOM 966 C CA . ALA A 1 119 ? -2.941 12.489 7.673 1.00 92.50 119 ALA A CA 1
ATOM 967 C C . ALA A 1 119 ? -2.267 11.143 8.019 1.00 92.50 119 ALA A C 1
ATOM 969 O O . ALA A 1 119 ? -1.042 11.061 7.983 1.00 92.50 119 ALA A O 1
ATOM 970 N N . GLU A 1 120 ? -3.038 10.085 8.312 1.00 91.62 120 GLU A N 1
ATOM 971 C CA . GLU A 1 120 ? -2.495 8.733 8.534 1.00 91.62 120 GLU A CA 1
ATOM 972 C C . GLU A 1 120 ? -1.878 8.183 7.261 1.00 91.62 120 GLU A C 1
ATOM 974 O O . GLU A 1 120 ? -0.723 7.775 7.245 1.00 91.62 120 GLU A O 1
ATOM 979 N N . LEU A 1 121 ? -2.658 8.221 6.178 1.00 93.69 121 LEU A N 1
ATOM 980 C CA . LEU A 1 121 ? -2.251 7.708 4.880 1.00 93.69 121 LEU A CA 1
ATOM 981 C C . LEU A 1 121 ? -1.036 8.474 4.348 1.00 93.69 121 LEU A C 1
ATOM 983 O O . LEU A 1 121 ? -0.116 7.879 3.793 1.00 93.69 121 LEU A O 1
ATOM 987 N N . ALA A 1 122 ? -1.026 9.794 4.546 1.00 93.38 122 ALA A N 1
ATOM 988 C CA . ALA A 1 122 ? 0.090 10.663 4.204 1.00 93.38 122 ALA A CA 1
ATOM 989 C C . ALA A 1 122 ? 1.379 10.250 4.922 1.00 93.38 122 ALA A C 1
ATOM 991 O O . ALA A 1 122 ? 2.416 10.126 4.273 1.00 93.38 122 ALA A O 1
ATOM 992 N N . ALA A 1 123 ? 1.305 9.993 6.230 1.00 91.12 123 ALA A N 1
ATOM 993 C CA . ALA A 1 123 ? 2.452 9.553 7.017 1.00 91.12 123 ALA A CA 1
ATOM 994 C C . ALA A 1 123 ? 2.928 8.150 6.608 1.00 91.12 123 ALA A C 1
ATOM 996 O O . ALA A 1 123 ? 4.117 7.947 6.380 1.00 91.12 123 ALA A O 1
ATOM 997 N N . GLU A 1 124 ? 2.004 7.200 6.457 1.00 91.25 124 GLU A N 1
ATOM 998 C CA . GLU A 1 124 ? 2.314 5.802 6.135 1.00 91.25 124 GLU A CA 1
ATOM 999 C C . GLU A 1 124 ? 2.900 5.624 4.724 1.00 91.25 124 GLU A C 1
ATOM 1001 O O . GLU A 1 124 ? 3.757 4.769 4.514 1.00 91.25 124 GLU A O 1
ATOM 1006 N N . LEU A 1 125 ? 2.489 6.449 3.755 1.00 92.44 125 LEU A N 1
ATOM 1007 C CA . LEU A 1 125 ? 3.013 6.408 2.383 1.00 92.44 125 LEU A CA 1
ATOM 1008 C C . LEU A 1 125 ? 4.055 7.488 2.082 1.00 92.44 125 LEU A C 1
ATOM 1010 O O . LEU A 1 125 ? 4.533 7.561 0.951 1.00 92.44 125 LEU A O 1
ATOM 1014 N N . SER A 1 126 ? 4.406 8.327 3.061 1.00 92.19 126 SER A N 1
ATOM 1015 C CA . SER A 1 126 ? 5.300 9.481 2.873 1.00 92.19 126 SER A CA 1
ATOM 1016 C C . SER A 1 126 ? 4.876 10.379 1.697 1.00 92.19 126 SER A C 1
ATOM 1018 O O . SER A 1 126 ? 5.696 10.825 0.894 1.00 92.19 126 SER A O 1
ATOM 1020 N N . ILE A 1 127 ? 3.571 10.640 1.577 1.00 93.75 127 ILE A N 1
ATOM 1021 C CA . ILE A 1 127 ? 2.989 11.517 0.550 1.00 93.75 127 ILE A CA 1
ATOM 1022 C C . ILE A 1 127 ? 2.384 12.770 1.179 1.00 93.75 127 ILE A C 1
ATOM 1024 O O . ILE A 1 127 ? 2.008 12.791 2.346 1.00 93.75 127 ILE A O 1
ATOM 1028 N N . ALA A 1 128 ? 2.217 13.827 0.384 1.00 93.56 128 ALA A N 1
ATOM 1029 C CA . ALA A 1 128 ? 1.534 15.031 0.844 1.00 93.56 128 ALA A CA 1
ATOM 1030 C C . ALA A 1 128 ? 0.069 14.745 1.230 1.00 93.56 128 ALA A C 1
ATOM 1032 O O . ALA A 1 128 ? -0.643 14.047 0.504 1.00 93.56 128 ALA A O 1
ATOM 1033 N N . SER A 1 129 ? -0.420 15.378 2.303 1.00 91.56 129 SER A N 1
ATOM 1034 C CA . SER A 1 129 ? -1.805 15.212 2.788 1.00 91.56 129 SER A CA 1
ATOM 1035 C C . SER A 1 129 ? -2.857 15.486 1.703 1.00 91.56 129 SER A C 1
ATOM 1037 O O . SER A 1 129 ? -3.774 14.696 1.497 1.00 91.56 129 SER A O 1
ATOM 1039 N N . LYS A 1 130 ? -2.656 16.521 0.874 1.00 93.25 130 LYS A N 1
ATOM 1040 C CA . LYS A 1 130 ? -3.535 16.817 -0.274 1.00 93.25 130 LYS A CA 1
ATOM 1041 C C . LYS A 1 130 ? -3.574 15.685 -1.313 1.00 93.25 130 LYS A C 1
ATOM 1043 O O . LYS A 1 130 ? -4.587 15.497 -1.981 1.00 93.25 130 LYS A O 1
ATOM 1048 N N . LYS A 1 131 ? -2.478 14.935 -1.479 1.00 95.25 131 LYS A N 1
ATOM 1049 C CA . LYS A 1 131 ? -2.421 13.764 -2.370 1.00 95.25 131 LYS A CA 1
ATOM 1050 C C . LYS A 1 131 ? -3.164 12.578 -1.743 1.00 95.25 131 LYS A C 1
ATOM 1052 O O . LYS A 1 131 ? -3.924 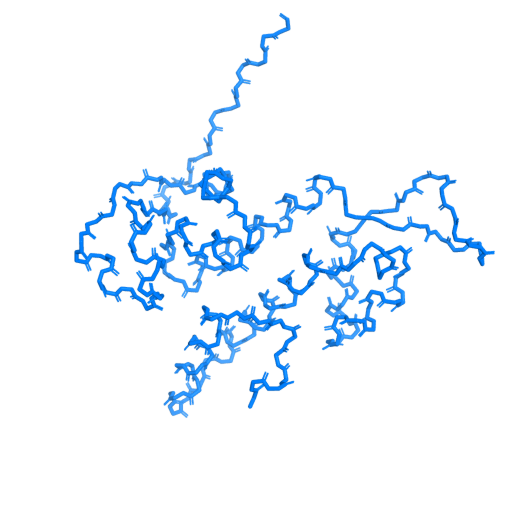11.920 -2.445 1.00 95.25 131 LYS A O 1
ATOM 1057 N N . ALA A 1 132 ? -3.020 12.369 -0.433 1.00 95.94 132 ALA A N 1
ATOM 1058 C CA . ALA A 1 132 ? -3.796 11.380 0.317 1.00 95.94 132 ALA A CA 1
ATOM 1059 C C . ALA A 1 132 ? -5.313 11.654 0.240 1.00 95.94 132 ALA A C 1
ATOM 1061 O O . ALA A 1 132 ? -6.082 10.749 -0.074 1.00 95.94 132 ALA A O 1
ATOM 1062 N N . GLU A 1 133 ? -5.740 12.911 0.421 1.00 95.31 133 GLU A N 1
ATOM 1063 C CA . GLU A 1 133 ? -7.139 13.338 0.247 1.00 95.31 133 GLU A CA 1
ATOM 1064 C C . GLU A 1 133 ? -7.680 12.999 -1.149 1.00 95.31 133 GLU A C 1
ATOM 1066 O O . GLU A 1 133 ? -8.800 12.497 -1.277 1.00 95.31 133 GLU A O 1
ATOM 1071 N N . LYS A 1 134 ? -6.881 13.242 -2.198 1.00 95.38 134 LYS A N 1
ATOM 1072 C CA . LYS A 1 134 ? -7.254 12.906 -3.578 1.00 95.38 134 LYS A CA 1
ATOM 1073 C C . LYS A 1 134 ? -7.450 11.403 -3.757 1.00 95.38 134 LYS A C 1
ATOM 1075 O O . LYS A 1 134 ? -8.473 11.016 -4.305 1.00 95.38 134 LYS A O 1
ATOM 1080 N N . TYR A 1 135 ? -6.529 10.564 -3.278 1.00 96.81 135 TYR A N 1
ATOM 1081 C CA . TYR A 1 135 ? -6.681 9.108 -3.389 1.00 96.81 135 TYR A CA 1
ATOM 1082 C C . TYR A 1 135 ? -7.909 8.589 -2.638 1.00 96.81 135 TYR A C 1
ATOM 1084 O O . TYR A 1 135 ? -8.675 7.809 -3.199 1.00 96.81 135 TYR A O 1
ATOM 1092 N N . LEU A 1 136 ? -8.141 9.073 -1.414 1.00 96.19 136 LEU A N 1
ATOM 1093 C CA . LEU A 1 136 ? -9.320 8.708 -0.626 1.00 96.19 136 LEU A CA 1
ATOM 1094 C C . LEU A 1 136 ? -10.620 9.140 -1.323 1.00 96.19 136 LEU A C 1
ATOM 1096 O O . LEU A 1 136 ? -11.577 8.373 -1.390 1.00 96.19 136 LEU A O 1
ATOM 1100 N N . SER A 1 137 ? -10.642 10.328 -1.926 1.00 94.88 137 SER A N 1
ATOM 1101 C CA . SER A 1 137 ? -11.790 10.778 -2.724 1.00 94.88 137 SER A CA 1
ATOM 1102 C C . SER A 1 137 ? -11.986 9.923 -3.983 1.00 94.88 137 SER A C 1
ATOM 1104 O O . SER A 1 137 ? -13.116 9.588 -4.328 1.00 94.88 137 SER A O 1
ATOM 1106 N N . SER A 1 138 ? -10.901 9.525 -4.655 1.00 93.94 138 SER A N 1
ATOM 1107 C CA . SER A 1 138 ? -10.948 8.682 -5.859 1.00 93.94 138 SER A CA 1
ATOM 1108 C C . SER A 1 138 ? -11.506 7.283 -5.597 1.00 93.94 138 SER A C 1
ATOM 1110 O O . SER A 1 138 ? -12.169 6.735 -6.472 1.00 93.94 138 SER A O 1
ATOM 1112 N N . VAL A 1 139 ? -11.291 6.714 -4.405 1.00 94.81 139 VAL A N 1
ATOM 1113 C CA . VAL A 1 139 ? -11.918 5.436 -4.008 1.00 94.81 139 VAL A CA 1
ATOM 1114 C C . VAL A 1 139 ? -13.373 5.597 -3.540 1.00 94.81 139 VAL A C 1
ATOM 1116 O O . VAL A 1 139 ? -14.020 4.610 -3.202 1.00 94.81 139 VAL A O 1
ATOM 1119 N N . GLY A 1 140 ? -13.906 6.824 -3.547 1.00 94.62 140 GLY A N 1
ATOM 1120 C CA . GLY A 1 140 ? -15.301 7.123 -3.223 1.00 94.62 140 GLY A CA 1
ATOM 1121 C C . GLY A 1 140 ? -15.550 7.532 -1.771 1.00 94.62 140 GLY A C 1
ATOM 1122 O O . GLY A 1 140 ? -16.707 7.564 -1.344 1.00 94.62 140 GLY A O 1
ATOM 1123 N N . CYS A 1 141 ? -14.508 7.847 -0.992 1.00 95.69 141 CYS A N 1
ATOM 1124 C CA . CYS A 1 141 ? -14.708 8.397 0.345 1.00 95.69 141 CYS A CA 1
ATOM 1125 C C . CYS A 1 141 ? -15.244 9.828 0.283 1.00 95.69 141 CYS A C 1
ATOM 1127 O O . CYS A 1 141 ? -14.790 10.662 -0.503 1.00 95.69 141 CYS A O 1
ATOM 1129 N N . LYS A 1 142 ? -16.137 10.145 1.216 1.00 94.38 142 LYS A N 1
ATOM 1130 C CA . LYS A 1 142 ? -16.521 11.516 1.531 1.00 94.38 142 LYS A CA 1
ATOM 1131 C C . LYS A 1 142 ? -15.537 12.087 2.550 1.00 94.38 142 LYS A C 1
ATOM 1133 O O . LYS A 1 142 ? -15.308 11.474 3.591 1.00 94.38 142 LYS A O 1
ATOM 1138 N N . LEU A 1 143 ? -14.962 13.249 2.248 1.00 93.56 143 LEU A N 1
ATOM 1139 C CA . LEU A 1 143 ? -14.126 13.994 3.188 1.00 93.56 143 LEU A CA 1
ATOM 1140 C C . LEU A 1 143 ? -15.007 14.901 4.050 1.00 93.56 143 LEU A C 1
ATOM 1142 O O . LEU A 1 143 ? -15.768 15.713 3.526 1.00 93.56 143 LEU A O 1
ATOM 1146 N N . GLU A 1 144 ? -14.894 14.763 5.364 1.00 94.06 144 GLU A N 1
ATOM 1147 C CA . GLU A 1 144 ? -15.638 15.533 6.362 1.00 94.06 144 GLU A CA 1
ATOM 1148 C C . GLU A 1 144 ? -14.668 16.110 7.396 1.00 94.06 144 GLU A C 1
ATOM 1150 O O . GLU A 1 144 ? -13.567 15.588 7.584 1.00 94.06 144 GLU A O 1
ATOM 1155 N N . ALA A 1 145 ? -15.060 17.188 8.073 1.00 92.25 145 ALA A N 1
ATOM 1156 C CA . ALA A 1 145 ? -14.304 17.677 9.220 1.00 92.25 145 ALA A CA 1
ATOM 1157 C C . ALA A 1 145 ? -14.312 16.612 10.328 1.00 92.25 145 ALA A C 1
ATOM 1159 O O . ALA A 1 145 ? -15.342 15.985 10.586 1.00 92.25 145 ALA A O 1
ATOM 1160 N N . ALA A 1 146 ? -13.159 16.391 10.954 1.00 89.50 146 ALA A N 1
ATOM 1161 C CA . ALA A 1 146 ? -13.054 15.496 12.098 1.00 89.50 146 ALA A CA 1
ATOM 1162 C C . ALA A 1 146 ? -13.241 16.283 13.398 1.00 89.50 146 ALA A C 1
ATOM 1164 O O . ALA A 1 146 ? -12.680 17.370 13.552 1.00 89.50 146 ALA A O 1
ATOM 1165 N N . THR A 1 147 ? -14.000 15.736 14.345 1.00 88.19 147 THR A N 1
ATOM 1166 C CA . THR A 1 147 ? -14.109 16.348 15.678 1.00 88.19 147 THR A CA 1
ATOM 1167 C C . THR A 1 147 ? -12.876 16.024 16.525 1.00 88.19 147 THR A C 1
ATOM 1169 O O . THR A 1 147 ? -12.205 15.009 16.319 1.00 88.19 147 THR A O 1
ATOM 1172 N N . ALA A 1 148 ? -12.574 16.858 17.524 1.00 84.62 148 ALA A N 1
ATOM 1173 C CA . ALA A 1 148 ? -11.450 16.610 18.431 1.00 84.62 148 ALA A CA 1
ATOM 1174 C C . ALA 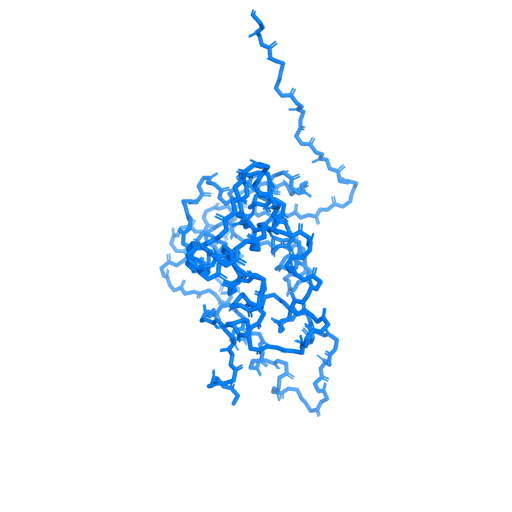A 1 148 ? -11.576 15.258 19.163 1.00 84.62 148 ALA A C 1
ATOM 1176 O O . ALA A 1 148 ? -10.583 14.549 19.325 1.00 84.62 148 ALA A O 1
ATOM 1177 N N . ALA A 1 149 ? -12.801 14.873 19.540 1.00 84.50 149 ALA A N 1
ATOM 1178 C CA . ALA A 1 149 ? -13.089 13.587 20.170 1.00 84.50 149 ALA A CA 1
ATOM 1179 C C . ALA A 1 149 ? -12.799 12.403 19.230 1.00 84.50 149 ALA A C 1
ATOM 1181 O O . ALA A 1 149 ? -12.170 11.428 19.639 1.00 84.50 149 ALA A O 1
ATOM 1182 N N . GLU A 1 150 ? -13.185 12.511 17.954 1.00 85.06 150 GLU A N 1
ATOM 1183 C CA . GLU A 1 150 ? -12.903 11.486 16.942 1.00 85.06 150 GLU A CA 1
ATOM 1184 C C . GLU A 1 150 ? -11.399 11.304 16.720 1.00 85.06 150 GLU A C 1
ATOM 1186 O O . GLU A 1 150 ? -10.919 10.176 16.647 1.00 85.06 150 GLU A O 1
ATOM 1191 N N . ILE A 1 151 ? -10.639 12.400 16.652 1.00 82.50 151 ILE A N 1
ATOM 1192 C CA . ILE A 1 151 ? -9.176 12.355 16.503 1.00 82.50 151 ILE A CA 1
ATOM 1193 C C . ILE A 1 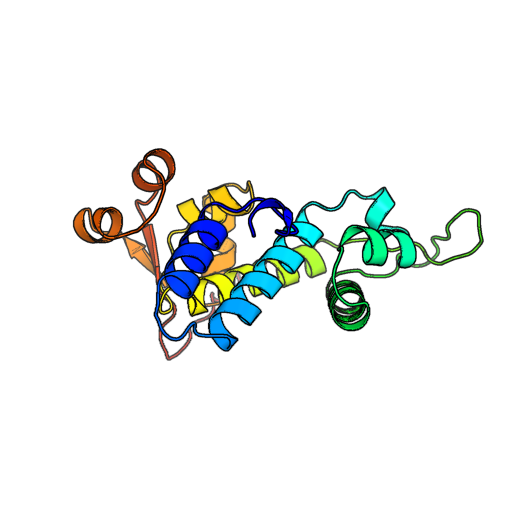151 ? -8.522 11.735 17.749 1.00 82.50 151 ILE A C 1
ATOM 1195 O O . ILE A 1 151 ? -7.574 10.952 17.635 1.00 82.50 151 ILE A O 1
ATOM 1199 N N . ALA A 1 152 ? -9.022 12.066 18.944 1.00 82.12 152 ALA A N 1
ATOM 1200 C CA . ALA A 1 152 ? -8.490 11.566 20.210 1.00 82.12 152 ALA A CA 1
ATOM 1201 C C . ALA A 1 152 ? -8.703 10.054 20.387 1.00 82.12 152 ALA A C 1
ATOM 1203 O O . ALA A 1 152 ? -7.797 9.367 20.864 1.00 82.12 152 ALA A O 1
ATOM 1204 N N . ALA A 1 153 ? -9.852 9.531 19.947 1.00 80.38 153 ALA A N 1
ATOM 1205 C CA . ALA A 1 153 ? -10.174 8.104 20.005 1.00 80.38 153 ALA A CA 1
ATOM 1206 C C . ALA A 1 153 ? -9.261 7.238 19.114 1.00 80.38 153 ALA A C 1
ATOM 1208 O O . ALA A 1 153 ? -9.153 6.025 19.301 1.00 80.38 153 ALA A O 1
ATOM 1209 N N . GLN A 1 154 ? -8.579 7.845 18.140 1.00 75.56 154 GLN A N 1
ATOM 1210 C CA . GLN A 1 154 ? -7.779 7.118 17.166 1.00 75.56 154 GLN A CA 1
ATOM 1211 C C . GLN A 1 154 ? -6.353 6.857 17.638 1.00 75.56 154 GLN A C 1
ATOM 1213 O O . GLN A 1 154 ? -5.691 7.648 18.325 1.00 75.56 154 GLN A O 1
ATOM 1218 N N . THR A 1 155 ? -5.838 5.706 17.216 1.00 71.06 155 THR A N 1
ATOM 1219 C CA . THR A 1 155 ? -4.543 5.179 17.671 1.00 71.06 155 THR A CA 1
ATOM 1220 C C . THR A 1 155 ? -3.382 5.682 16.813 1.00 71.06 155 THR A C 1
ATOM 1222 O O . THR A 1 155 ? -2.509 4.927 16.384 1.00 71.06 155 THR A O 1
ATOM 1225 N N . MET A 1 156 ? -3.353 6.987 16.577 1.00 75.56 156 MET A N 1
ATOM 1226 C CA . MET A 1 156 ? -2.368 7.654 15.725 1.00 75.56 156 MET A CA 1
ATOM 1227 C C . MET A 1 156 ? -1.238 8.258 16.565 1.00 75.56 156 MET A C 1
ATOM 1229 O O . MET A 1 156 ? -1.352 8.379 17.786 1.00 75.56 156 MET A O 1
ATOM 1233 N N . SER A 1 157 ? -0.123 8.630 15.934 1.00 75.81 157 SER A N 1
ATOM 1234 C CA . SER A 1 157 ? 0.934 9.380 16.625 1.00 75.81 157 SER A CA 1
ATOM 1235 C C . SER A 1 157 ? 0.482 10.818 16.929 1.00 75.81 157 SER A C 1
ATOM 1237 O O . SER A 1 157 ? -0.389 11.364 16.250 1.00 75.81 157 SER A O 1
ATOM 1239 N N . LYS A 1 158 ? 1.095 11.462 17.934 1.00 76.75 158 LYS A N 1
ATOM 1240 C CA . LYS A 1 158 ? 0.786 12.856 18.312 1.00 76.75 158 LYS A CA 1
ATOM 1241 C C . LYS A 1 158 ? 0.945 13.826 17.131 1.00 76.75 158 LYS A C 1
ATOM 1243 O O . LYS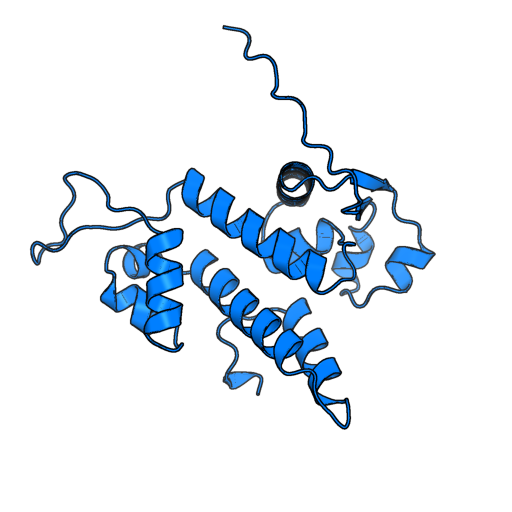 A 1 158 ? 0.119 14.714 16.958 1.00 76.75 158 LYS A O 1
ATOM 1248 N N . MET A 1 159 ? 1.962 13.606 16.296 1.00 74.62 159 MET A N 1
ATOM 1249 C CA . MET A 1 159 ? 2.213 14.393 15.086 1.00 74.62 159 MET A CA 1
ATOM 1250 C C . MET A 1 159 ? 1.091 14.232 14.051 1.00 74.62 159 MET A C 1
ATOM 1252 O O . MET A 1 159 ? 0.608 15.223 13.514 1.00 74.62 159 MET A O 1
ATOM 1256 N N . VAL A 1 160 ? 0.625 13.001 13.815 1.00 77.31 160 VAL A N 1
ATOM 1257 C CA . VAL A 1 160 ? -0.469 12.739 12.867 1.00 77.31 160 VAL A CA 1
ATOM 1258 C C . VAL A 1 160 ? -1.784 13.351 13.359 1.00 77.31 160 VAL A C 1
ATOM 1260 O O . VAL A 1 160 ? -2.520 13.924 12.559 1.00 77.31 160 VAL A O 1
ATOM 1263 N N . ARG A 1 161 ? -2.050 13.317 14.674 1.00 79.88 161 ARG A N 1
ATOM 1264 C CA . ARG A 1 161 ? -3.247 13.939 15.270 1.00 79.88 161 ARG A CA 1
ATOM 1265 C C . ARG A 1 161 ? -3.327 15.444 15.013 1.00 79.88 161 ARG A C 1
ATOM 1267 O O . ARG A 1 161 ? -4.407 15.933 14.707 1.00 79.88 161 ARG A O 1
ATOM 1274 N N . ALA A 1 162 ? -2.205 16.163 15.082 1.00 74.38 162 ALA A N 1
ATOM 1275 C CA . ALA A 1 162 ? -2.175 17.606 14.828 1.00 74.38 162 ALA A CA 1
ATOM 1276 C C . ALA A 1 162 ? -2.591 17.972 13.386 1.00 74.38 162 ALA A C 1
ATOM 1278 O O . ALA A 1 162 ? -3.134 19.047 13.156 1.00 74.38 162 ALA A O 1
ATOM 1279 N N . GLY A 1 163 ? -2.375 17.066 12.424 1.00 74.44 163 GLY A N 1
ATOM 1280 C CA . GLY A 1 163 ? -2.775 17.232 11.022 1.00 74.44 163 GLY A CA 1
ATOM 1281 C C . GLY A 1 163 ? -4.117 16.588 10.651 1.00 74.44 163 GLY A C 1
ATOM 1282 O O . GLY A 1 163 ? -4.524 16.661 9.491 1.00 74.44 163 GLY A O 1
ATOM 1283 N N . ALA A 1 164 ? -4.813 15.947 11.594 1.00 77.81 164 ALA A N 1
ATOM 1284 C CA . ALA A 1 164 ? -6.004 15.131 11.342 1.00 77.81 164 ALA A CA 1
ATOM 1285 C C . ALA A 1 164 ? -7.314 15.943 11.271 1.00 77.81 164 ALA A C 1
ATOM 1287 O O . ALA A 1 164 ? -8.361 15.461 11.687 1.00 77.81 164 ALA A O 1
ATOM 1288 N N . GLY A 1 165 ? -7.287 17.163 10.723 1.00 84.81 165 GLY A N 1
ATOM 1289 C CA . GLY A 1 165 ? -8.466 18.046 10.663 1.00 84.81 165 GLY A CA 1
ATOM 1290 C C . GLY A 1 165 ? -9.623 17.528 9.793 1.00 84.81 165 GLY A C 1
ATOM 1291 O O . GLY A 1 165 ? -10.734 18.052 9.859 1.00 84.81 165 GLY A O 1
ATOM 1292 N N . LYS A 1 166 ? -9.386 16.488 8.984 1.00 91.81 166 LYS A N 1
ATOM 1293 C CA . LYS A 1 166 ? -10.401 15.826 8.158 1.00 91.81 166 LYS A CA 1
ATOM 1294 C C . LYS A 1 166 ? -10.398 14.321 8.387 1.00 91.81 166 LYS A C 1
ATOM 1296 O O . LYS A 1 166 ? -9.342 13.720 8.587 1.00 91.81 166 LYS A O 1
ATOM 1301 N N . LYS A 1 167 ? -11.572 13.715 8.239 1.00 93.62 167 LYS A N 1
ATOM 1302 C CA . LYS A 1 167 ? -11.779 12.271 8.118 1.00 93.62 167 LYS A CA 1
ATOM 1303 C C . LYS A 1 167 ? -12.334 11.940 6.735 1.00 93.62 167 LYS A C 1
ATOM 1305 O O . LYS A 1 167 ? -13.091 12.709 6.150 1.00 93.62 167 LYS A O 1
ATOM 1310 N N . ALA A 1 168 ? -11.951 10.788 6.218 1.00 95.19 168 ALA A N 1
ATOM 1311 C CA . ALA A 1 168 ? -12.481 10.166 5.023 1.00 95.19 168 ALA A CA 1
ATOM 1312 C C . ALA A 1 168 ? -13.383 9.006 5.446 1.00 95.19 168 ALA A C 1
ATOM 1314 O O . ALA A 1 168 ? -12.942 8.104 6.157 1.00 95.19 168 ALA A O 1
ATOM 1315 N N . LEU A 1 169 ? -14.639 9.036 5.010 1.00 94.69 169 LEU A N 1
ATOM 1316 C CA . LEU A 1 169 ? -15.641 8.014 5.298 1.00 94.69 169 LEU A CA 1
ATOM 1317 C C . LEU A 1 169 ? -16.086 7.360 3.990 1.00 94.69 169 LEU A C 1
ATOM 1319 O O . LEU A 1 169 ? -16.553 8.052 3.083 1.00 94.69 169 LEU A O 1
ATOM 1323 N N . LEU A 1 170 ? -15.979 6.034 3.893 1.00 95.12 170 LEU A N 1
ATOM 1324 C CA . LEU A 1 170 ? -16.586 5.272 2.803 1.00 95.12 170 LEU A CA 1
ATOM 1325 C C . LEU A 1 170 ? -17.948 4.741 3.263 1.00 95.12 170 LEU A C 1
ATOM 1327 O O . LEU A 1 170 ? -18.027 3.901 4.155 1.00 95.12 170 LEU A O 1
ATOM 1331 N N . LYS A 1 171 ? -19.029 5.242 2.659 1.00 92.81 171 LYS A N 1
ATOM 1332 C CA . LYS A 1 171 ? -20.407 4.848 2.979 1.00 92.81 171 LYS A CA 1
ATOM 1333 C C . LYS A 1 171 ? -21.173 4.533 1.696 1.00 92.81 171 LYS A C 1
ATOM 1335 O O . LYS A 1 171 ? -20.979 5.200 0.683 1.00 92.81 171 LYS A O 1
ATOM 1340 N N . ALA A 1 172 ? -22.055 3.538 1.753 1.00 88.81 172 ALA A N 1
ATOM 1341 C CA . ALA A 1 172 ? -22.982 3.237 0.669 1.00 88.81 172 ALA A CA 1
ATOM 1342 C C . ALA A 1 172 ? -24.171 4.230 0.649 1.00 88.81 172 ALA A C 1
ATOM 1344 O O . ALA A 1 172 ? -24.635 4.639 1.718 1.00 88.81 172 ALA A O 1
ATOM 1345 N N . PRO A 1 173 ? -24.698 4.601 -0.532 1.00 89.00 173 PRO A N 1
ATOM 1346 C CA . PRO A 1 173 ? -24.173 4.293 -1.863 1.00 89.00 173 PRO A CA 1
ATOM 1347 C C . PRO A 1 173 ? -22.886 5.078 -2.166 1.00 89.00 173 PRO A C 1
ATOM 1349 O O . PRO A 1 173 ? -22.760 6.248 -1.801 1.00 89.00 173 PRO A O 1
ATOM 1352 N N . ILE A 1 174 ? -21.939 4.431 -2.851 1.00 86.50 174 ILE A N 1
ATOM 1353 C CA . ILE A 1 174 ? -20.641 5.031 -3.187 1.00 86.50 174 ILE A CA 1
ATOM 1354 C C . ILE A 1 174 ? -20.848 6.165 -4.196 1.00 86.50 174 ILE A C 1
ATOM 1356 O O . ILE A 1 174 ? -21.547 6.002 -5.196 1.00 86.50 174 ILE A O 1
ATOM 1360 N N . LYS A 1 175 ? -20.219 7.319 -3.946 1.00 83.62 175 LYS A N 1
ATOM 1361 C CA . LYS A 1 175 ? -20.236 8.474 -4.850 1.00 83.62 175 LYS A CA 1
ATOM 1362 C C . LYS A 1 175 ? -18.823 8.764 -5.328 1.00 83.62 175 LYS A C 1
ATOM 1364 O O . LYS A 1 175 ? -17.983 9.206 -4.550 1.00 83.62 175 LYS A O 1
ATOM 1369 N N . PHE A 1 176 ? -18.578 8.546 -6.614 1.00 83.31 176 PHE A N 1
ATOM 1370 C CA . PHE A 1 176 ? -17.310 8.913 -7.232 1.00 83.31 176 PHE A CA 1
ATOM 1371 C C . PHE A 1 176 ? -17.291 10.401 -7.604 1.00 83.31 176 PHE A C 1
ATOM 1373 O O . PHE A 1 176 ? -18.342 10.975 -7.922 1.00 83.31 176 PHE A O 1
ATOM 1380 N N . PRO A 1 177 ? -16.114 11.050 -7.570 1.00 80.62 177 PRO A N 1
ATOM 1381 C CA . PRO A 1 177 ? -15.980 12.421 -8.031 1.00 80.62 177 PRO A CA 1
ATOM 1382 C C . PRO A 1 177 ? -16.391 12.519 -9.501 1.00 80.62 177 PRO A C 1
ATOM 1384 O O . PRO A 1 177 ? -16.040 11.673 -10.323 1.00 80.62 177 PRO A O 1
ATOM 1387 N N . LYS A 1 178 ? -17.139 13.572 -9.844 1.00 81.69 178 LYS A N 1
ATOM 1388 C CA . LYS A 1 178 ? -17.487 13.846 -11.241 1.00 81.69 178 LYS A CA 1
ATOM 1389 C C . LYS A 1 178 ? -16.196 14.123 -12.010 1.00 81.69 178 LYS A C 1
ATOM 1391 O O . LYS A 1 178 ? -15.380 14.924 -11.551 1.00 81.69 178 LYS A O 1
ATOM 1396 N N . ALA A 1 179 ? -16.022 13.481 -13.166 1.00 76.69 179 ALA A N 1
ATOM 1397 C CA . ALA A 1 179 ? -14.906 13.788 -14.049 1.00 76.69 179 ALA A CA 1
ATOM 1398 C C . ALA A 1 179 ? -14.907 15.296 -14.339 1.00 76.69 179 ALA A C 1
ATOM 1400 O O . ALA A 1 179 ? -15.934 15.861 -14.725 1.00 76.69 179 ALA A O 1
ATOM 1401 N N . SER A 1 180 ? -13.771 15.955 -14.098 1.00 66.88 180 SER A N 1
ATOM 1402 C CA . SER A 1 180 ? -13.617 17.362 -14.459 1.00 66.88 180 SER A CA 1
ATOM 1403 C C . SER A 1 180 ? -13.838 17.478 -15.962 1.00 66.88 180 SER A C 1
ATOM 1405 O O . SER A 1 180 ? -13.200 16.751 -16.724 1.00 66.88 180 SER A O 1
ATOM 1407 N N . LYS A 1 181 ? -14.747 18.360 -16.395 1.00 67.00 181 LYS A N 1
ATOM 1408 C CA . LYS A 1 181 ? -14.935 18.645 -17.819 1.00 67.00 181 LYS A CA 1
ATOM 1409 C C . LYS A 1 181 ? -13.596 19.150 -18.349 1.00 67.00 181 LYS A C 1
ATOM 1411 O O . LYS A 1 181 ? -13.163 20.241 -17.985 1.00 67.00 181 LYS A O 1
ATOM 1416 N N . PHE A 1 182 ? -12.916 18.333 -19.144 1.00 61.72 182 PHE A N 1
ATOM 1417 C CA . PHE A 1 182 ? -11.690 18.738 -19.810 1.00 61.72 182 PHE A CA 1
ATOM 1418 C C . PHE A 1 182 ? -12.079 19.838 -20.804 1.00 61.72 182 PHE A C 1
ATOM 1420 O O . PHE A 1 182 ? -12.771 19.567 -21.785 1.00 61.72 182 PHE A O 1
ATOM 1427 N N . ARG A 1 183 ? -11.731 21.093 -20.503 1.00 59.00 183 ARG A N 1
ATOM 1428 C CA . ARG A 1 183 ? -11.807 22.172 -21.491 1.00 59.00 183 ARG A CA 1
ATOM 1429 C C . ARG A 1 183 ? -10.672 21.899 -22.476 1.00 59.00 183 ARG A C 1
ATOM 1431 O O . ARG A 1 183 ? -9.513 21.989 -22.083 1.00 59.00 183 ARG A O 1
ATOM 1438 N N . ARG A 1 184 ? -11.032 21.438 -23.677 1.00 47.66 184 ARG A N 1
ATOM 1439 C CA . ARG A 1 184 ? -10.138 21.492 -24.836 1.00 47.66 184 ARG A CA 1
ATOM 1440 C C . ARG A 1 184 ? -9.887 22.946 -25.201 1.00 47.66 184 ARG A C 1
ATOM 1442 O O . ARG A 1 184 ? -10.837 23.744 -25.025 1.00 47.66 184 ARG A O 1
#

Secondary structure (DSSP, 8-state):
-GGG-SS--HHHHHHHHHHHHSSS--HHHHHHHHHHHHHHHHHH--HHHHHSHHHHHHHH-S-HHHHHHHHHHH-EEEEEEE-TTSPEEEE--HHHHHHHHHHHHHHHHHHTTTEE-HHHHHHHHT--HHHHHHHHHHTTPEEEEPPHHHHHHS---HHHHHT--EEEE--SSP-PPPPP----

InterPro domains:
  IPR009668 RNA polymerase I associated factor, A49-like [PF06870] (4-177)
  IPR009668 RNA polymerase I associated factor, A49-like [PTHR14440] (8-183)

Foldseek 3Di:
DVVLQLDDAPLLVVLCVVQVPDPHRDVVLVVLSNLLSLLLNLLPDDQVCLQDLVSQQVSSPDPSVSSVVLNVQFKDFDPPDADPVRHTTIDGDPVSSLVSLLVSLVSVCVSVVQKDFLLSSCVSNVHDSVVSVVSLLQNQWDKDADDLVRLVPDPDDPVSSVVRRIMTGQDPPGDHDDPDPPDD

Organism: NCBI:txid2761395

Sequence (184 aa):
YRKLLPSRSTFVEKKIQRVLEHEKPDVVQLRRLLYLLYLMKFTVLSRPAIQRREDCLEKLRCSPEVAQAIFDRFAECVAGSVNPDGTPVYTKTPATESRLICHICVLMLSLNNWIMYPAELAAELSIASKKAEKYLSSVGCKLEAATAAEIAAQTMSKMVRAGAGKKALLKAPIKFPKASKFRR